Protein AF-A0A936CMZ9-F1 (afdb_monomer)

Mean predicted aligned error: 5.94 Å

Sequence (233 aa):
MNIEIIPQDKQLEIYYLPDIIRLTPANCNSCTDAWKKLQRVAEKMNIEFRITEKPIPQPQIVQFGLQDFSETIEGYKKYVLTNKFLEKPNYEWARKVFDTNLLRFVKDTEEIDKKLSLQEYYVCYQYTHILWLDNKSYEVDRNWGKFLLLSEKNKKVIYYNEITNELAIPKYVQLPRLIAESIMLLSGQVPYYKSVNIDGINLVYQFYQNVPKLFAENLFKKFNQNIQFKNDW

Structure (mmCIF, N/CA/C/O backbone):
data_AF-A0A936CMZ9-F1
#
_entry.id   AF-A0A936CMZ9-F1
#
loop_
_atom_site.group_PDB
_atom_site.id
_atom_site.type_symbol
_atom_site.label_atom_id
_atom_site.label_alt_id
_atom_site.label_comp_id
_atom_site.label_asym_id
_atom_site.label_entity_id
_atom_site.label_seq_id
_atom_site.pdbx_PDB_ins_code
_atom_site.Cartn_x
_atom_site.Cartn_y
_atom_site.Cartn_z
_atom_site.occupancy
_atom_site.B_iso_or_equiv
_atom_site.auth_seq_id
_atom_site.auth_comp_id
_atom_site.auth_asym_id
_atom_site.auth_atom_id
_atom_site.pdbx_PDB_model_num
ATOM 1 N N . MET A 1 1 ? 14.373 -2.828 -32.851 1.00 88.75 1 MET A N 1
ATOM 2 C CA . MET A 1 1 ? 13.496 -2.778 -31.667 1.00 88.75 1 MET A CA 1
ATOM 3 C C . MET A 1 1 ? 12.832 -4.124 -31.583 1.00 88.75 1 MET A C 1
ATOM 5 O O . MET A 1 1 ? 12.384 -4.591 -32.621 1.00 88.75 1 MET A O 1
ATOM 9 N N . ASN A 1 2 ? 12.796 -4.721 -30.402 1.00 91.31 2 ASN A N 1
ATOM 10 C CA . ASN A 1 2 ? 11.976 -5.896 -30.155 1.00 91.31 2 ASN A CA 1
ATOM 11 C C . ASN A 1 2 ? 10.653 -5.414 -29.566 1.00 91.31 2 ASN A C 1
ATOM 13 O O . ASN A 1 2 ? 10.650 -4.498 -28.738 1.00 91.31 2 ASN A O 1
ATOM 17 N N . ILE A 1 3 ? 9.559 -5.988 -30.052 1.00 92.31 3 ILE A N 1
ATOM 18 C CA . ILE A 1 3 ? 8.201 -5.676 -29.619 1.00 92.31 3 ILE A CA 1
ATOM 19 C C . ILE A 1 3 ? 7.620 -6.964 -29.062 1.00 92.31 3 ILE A C 1
ATOM 21 O O . ILE A 1 3 ? 7.663 -7.996 -29.728 1.00 92.31 3 ILE A O 1
ATOM 25 N N . GLU A 1 4 ? 7.094 -6.890 -27.852 1.00 93.81 4 GLU A N 1
ATOM 26 C CA . GLU A 1 4 ? 6.393 -7.980 -27.189 1.00 93.81 4 GLU A CA 1
ATOM 27 C C . GLU A 1 4 ? 5.005 -7.470 -26.793 1.00 93.81 4 GLU A C 1
ATOM 29 O O . GLU A 1 4 ? 4.884 -6.382 -26.226 1.00 93.81 4 GLU A O 1
ATOM 34 N N . ILE A 1 5 ? 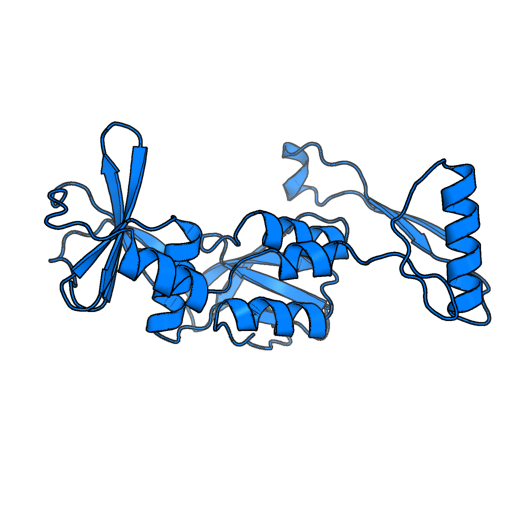3.964 -8.232 -27.131 1.00 91.94 5 ILE A N 1
ATOM 35 C CA . ILE A 1 5 ? 2.586 -7.963 -26.715 1.00 91.94 5 ILE A CA 1
ATOM 36 C C . ILE A 1 5 ? 2.244 -9.004 -25.661 1.00 91.94 5 ILE A C 1
ATOM 38 O O . ILE A 1 5 ? 2.280 -10.203 -25.940 1.00 91.94 5 ILE A O 1
ATOM 42 N N . ILE A 1 6 ? 1.968 -8.542 -24.448 1.00 89.94 6 ILE A N 1
ATOM 43 C CA . ILE A 1 6 ? 1.739 -9.396 -23.288 1.00 89.94 6 ILE A CA 1
ATOM 44 C C . ILE A 1 6 ? 0.272 -9.239 -22.895 1.00 89.94 6 ILE A C 1
ATOM 46 O O . ILE A 1 6 ? -0.113 -8.145 -22.466 1.00 89.94 6 ILE A O 1
ATOM 50 N N . PRO A 1 7 ? -0.547 -10.295 -23.031 1.00 85.38 7 PRO A N 1
ATOM 51 C CA . PRO A 1 7 ? -1.923 -10.241 -22.580 1.00 85.38 7 PRO A CA 1
ATOM 52 C C . PRO A 1 7 ? -1.980 -10.098 -21.062 1.00 85.38 7 PRO A C 1
ATOM 54 O O . PRO A 1 7 ? -1.087 -10.549 -20.337 1.00 85.38 7 PRO A O 1
ATOM 57 N N . GLN A 1 8 ? -3.045 -9.472 -20.577 1.00 78.94 8 GLN A N 1
ATOM 58 C CA . GLN A 1 8 ? -3.313 -9.420 -19.142 1.00 78.94 8 GLN A CA 1
ATOM 59 C C . GLN A 1 8 ? -3.656 -10.817 -18.607 1.00 78.94 8 GLN A C 1
ATOM 61 O O . GLN A 1 8 ? -4.062 -11.711 -19.353 1.00 78.94 8 GLN A O 1
ATOM 66 N N . ASP A 1 9 ? -3.493 -11.010 -17.298 1.00 78.94 9 ASP A N 1
ATOM 67 C CA . ASP A 1 9 ? -3.896 -12.257 -16.648 1.00 78.94 9 ASP A CA 1
ATOM 68 C C . ASP A 1 9 ? -5.399 -12.505 -16.866 1.00 78.94 9 ASP A C 1
ATOM 70 O O . ASP A 1 9 ? -6.220 -11.602 -16.686 1.00 78.94 9 ASP A O 1
ATOM 74 N N . LYS A 1 10 ? -5.772 -13.744 -17.211 1.00 80.88 10 LYS A N 1
ATOM 75 C CA . LYS A 1 10 ? -7.170 -14.147 -17.431 1.00 80.88 10 LYS A CA 1
ATOM 76 C C . LYS A 1 10 ? -8.071 -13.852 -16.235 1.00 80.88 10 LYS A C 1
ATOM 78 O O . LYS A 1 10 ? -9.247 -13.544 -16.406 1.00 80.88 10 LYS A O 1
ATOM 83 N N . GLN A 1 11 ? -7.532 -13.900 -15.016 1.00 79.69 11 GLN A N 1
ATOM 84 C CA . GLN A 1 11 ? -8.271 -13.544 -13.800 1.00 79.69 11 GLN A CA 1
ATOM 85 C C . GLN A 1 11 ? -8.759 -12.086 -13.799 1.00 79.69 11 GLN A C 1
ATOM 87 O O . GLN A 1 11 ? -9.639 -11.730 -13.015 1.00 79.69 11 GLN A O 1
ATOM 92 N N . LEU A 1 12 ? -8.186 -11.242 -14.657 1.00 79.38 12 LEU A N 1
ATOM 93 C CA . LEU A 1 12 ? -8.403 -9.802 -14.722 1.00 79.38 12 LEU A CA 1
ATOM 94 C C . LEU A 1 12 ? -9.158 -9.389 -15.998 1.00 79.38 12 LEU A C 1
ATOM 96 O O . LEU A 1 12 ? -9.390 -8.198 -16.199 1.00 79.38 12 LEU A O 1
ATOM 100 N N . GLU A 1 13 ? -9.619 -10.349 -16.814 1.00 79.00 13 GLU A N 1
ATOM 101 C CA . GLU A 1 13 ? -10.406 -10.098 -18.038 1.00 79.00 13 GLU A CA 1
ATOM 102 C C . GLU A 1 13 ? -11.659 -9.251 -17.774 1.00 79.00 13 GLU A C 1
ATOM 104 O O . GLU A 1 13 ? -12.030 -8.419 -18.599 1.00 79.00 13 GLU A O 1
ATOM 109 N N . ILE A 1 14 ? -12.270 -9.385 -16.590 1.00 82.00 14 ILE A N 1
ATOM 110 C CA . ILE A 1 14 ? -13.456 -8.610 -16.185 1.00 82.00 14 ILE A CA 1
ATOM 111 C C . ILE A 1 14 ? -13.232 -7.091 -16.192 1.00 82.00 14 ILE A C 1
ATOM 113 O O . ILE A 1 14 ? -14.196 -6.327 -16.215 1.00 82.00 14 ILE A O 1
ATOM 117 N N . TYR A 1 15 ? -11.973 -6.652 -16.136 1.00 81.88 15 TYR A N 1
ATOM 118 C CA . TYR A 1 15 ? -11.598 -5.243 -16.121 1.00 81.88 15 TYR A CA 1
ATOM 119 C C . TYR A 1 15 ? -11.345 -4.677 -17.525 1.00 81.88 15 TYR A C 1
ATOM 121 O O . TYR A 1 15 ? -11.085 -3.481 -17.632 1.00 81.88 15 TYR A O 1
ATOM 129 N N . TYR A 1 16 ? -11.427 -5.502 -18.581 1.00 83.56 16 TYR A N 1
ATOM 130 C CA . TYR A 1 16 ? -11.213 -5.108 -19.984 1.00 83.56 16 TYR A CA 1
ATOM 131 C C . TYR A 1 16 ? -9.933 -4.289 -20.190 1.00 83.56 16 TYR A C 1
ATOM 133 O O . TYR A 1 16 ? -9.912 -3.272 -20.885 1.00 83.56 16 TYR A O 1
ATOM 141 N N . LEU A 1 17 ? -8.864 -4.714 -19.523 1.00 84.94 17 LEU A N 1
ATOM 142 C CA . LEU A 1 17 ? -7.590 -4.015 -19.552 1.00 84.94 17 LEU A CA 1
ATOM 143 C C . LEU A 1 17 ? -6.875 -4.274 -20.881 1.00 84.94 17 LEU A C 1
ATOM 145 O O . LEU A 1 17 ? -6.920 -5.399 -21.380 1.00 84.94 17 LEU A O 1
ATOM 149 N N . PRO A 1 18 ? -6.199 -3.262 -21.446 1.00 86.62 18 PRO A N 1
ATOM 150 C CA . PRO A 1 18 ? -5.442 -3.444 -22.671 1.00 86.62 18 PRO A CA 1
ATOM 151 C C . PRO A 1 18 ? -4.216 -4.330 -22.435 1.00 86.62 18 PRO A C 1
ATOM 153 O O . PRO A 1 18 ? -3.624 -4.337 -21.348 1.00 86.62 18 PRO A O 1
ATOM 156 N N . ASP A 1 19 ? -3.800 -5.022 -23.492 1.00 88.94 19 ASP A N 1
ATOM 157 C CA . ASP A 1 19 ? -2.534 -5.747 -23.518 1.00 88.94 19 ASP A CA 1
ATOM 158 C C . ASP A 1 19 ? -1.356 -4.786 -23.330 1.00 88.94 19 ASP A C 1
ATOM 160 O O . ASP A 1 19 ? -1.369 -3.629 -23.767 1.00 88.94 19 ASP A O 1
ATOM 164 N N . ILE A 1 20 ? -0.299 -5.279 -22.695 1.00 89.62 20 ILE A N 1
ATOM 165 C CA . ILE A 1 20 ? 0.930 -4.515 -22.515 1.00 89.62 20 ILE A CA 1
ATOM 166 C C . ILE A 1 20 ? 1.759 -4.614 -23.786 1.00 89.62 20 ILE A C 1
ATOM 168 O O . ILE A 1 20 ? 2.083 -5.706 -24.247 1.00 89.62 20 ILE A O 1
ATOM 172 N N . ILE A 1 21 ? 2.182 -3.464 -24.302 1.00 89.31 21 ILE A N 1
ATOM 173 C CA . ILE A 1 21 ? 3.163 -3.388 -25.383 1.00 89.31 21 ILE A CA 1
ATOM 174 C C . ILE A 1 21 ? 4.519 -3.063 -24.764 1.00 89.31 21 ILE A C 1
ATOM 176 O O . ILE A 1 21 ? 4.767 -1.936 -24.328 1.00 89.31 21 ILE A O 1
ATOM 180 N N . ARG A 1 22 ? 5.420 -4.045 -24.735 1.00 89.81 22 ARG A N 1
ATOM 181 C CA . ARG A 1 22 ? 6.795 -3.868 -24.266 1.00 89.81 22 ARG A CA 1
ATOM 182 C C . ARG A 1 22 ? 7.726 -3.635 -25.449 1.00 89.81 22 ARG A C 1
ATOM 184 O O . ARG A 1 22 ? 7.782 -4.414 -26.398 1.00 89.81 22 ARG A O 1
ATOM 191 N N . LEU A 1 23 ? 8.490 -2.550 -25.360 1.00 90.06 23 LEU A N 1
ATOM 192 C CA . LEU A 1 23 ? 9.473 -2.145 -26.357 1.00 90.06 23 LEU A CA 1
ATOM 193 C C . LEU A 1 23 ? 10.884 -2.274 -25.783 1.00 90.06 23 LEU A C 1
ATOM 195 O O . LEU A 1 23 ? 11.259 -1.534 -24.876 1.00 90.06 23 LEU A O 1
ATOM 199 N N . THR A 1 24 ? 11.695 -3.167 -26.349 1.00 90.88 24 THR A N 1
ATOM 200 C CA . THR A 1 24 ? 13.079 -3.382 -25.901 1.00 90.88 24 THR A CA 1
ATOM 201 C C . THR A 1 24 ? 14.074 -3.001 -27.001 1.00 90.88 24 THR A C 1
ATOM 203 O O . THR A 1 24 ? 14.015 -3.537 -28.117 1.00 90.88 24 THR A O 1
ATOM 206 N N . PRO A 1 25 ? 15.014 -2.075 -26.738 1.00 91.81 25 PRO A N 1
ATOM 207 C CA . PRO A 1 25 ? 16.087 -1.764 -27.674 1.00 91.81 25 PRO A CA 1
ATOM 208 C C . PRO A 1 25 ? 16.991 -2.975 -27.913 1.00 91.81 25 PRO A C 1
ATOM 210 O O . PRO A 1 25 ? 17.586 -3.507 -26.986 1.00 91.81 25 PRO A O 1
ATOM 213 N N . ALA A 1 26 ? 17.111 -3.387 -29.175 1.00 90.25 26 ALA A N 1
ATOM 214 C CA . ALA A 1 26 ? 17.985 -4.479 -29.601 1.00 90.25 26 ALA A CA 1
ATOM 215 C C . ALA A 1 26 ? 19.246 -3.934 -30.282 1.00 90.25 26 ALA A C 1
ATOM 217 O O . ALA A 1 26 ? 19.193 -2.867 -30.911 1.00 90.25 26 ALA A O 1
ATOM 218 N N . ASN A 1 27 ? 20.349 -4.687 -30.212 1.00 90.31 27 ASN A N 1
ATOM 219 C CA . ASN A 1 27 ? 21.642 -4.362 -30.830 1.00 90.31 27 ASN A CA 1
ATOM 220 C C . ASN A 1 27 ? 22.171 -2.987 -30.384 1.00 90.31 27 ASN A C 1
ATOM 222 O O . ASN A 1 27 ? 22.386 -2.092 -31.207 1.00 90.31 27 ASN A O 1
ATOM 226 N N . CYS A 1 28 ? 22.259 -2.769 -29.072 1.00 89.38 28 CYS A N 1
ATOM 227 C CA . CYS A 1 28 ? 22.757 -1.531 -28.472 1.00 89.38 28 CYS A CA 1
ATOM 228 C C . CYS A 1 28 ? 24.073 -1.808 -27.748 1.00 89.38 28 CYS A C 1
ATOM 230 O O . CYS A 1 28 ? 24.138 -2.739 -26.952 1.00 89.38 28 CYS A O 1
ATOM 232 N N . ASN A 1 29 ? 25.082 -0.971 -27.986 1.00 89.12 29 ASN A N 1
ATOM 233 C CA . ASN A 1 29 ? 26.391 -1.098 -27.340 1.00 89.12 29 ASN A CA 1
ATOM 234 C C . ASN A 1 29 ? 26.431 -0.390 -25.975 1.00 89.12 29 ASN A C 1
ATOM 236 O O . ASN A 1 29 ? 27.359 -0.584 -25.197 1.00 89.12 29 ASN A O 1
ATOM 240 N N . SER A 1 30 ? 25.431 0.450 -25.687 1.00 88.50 30 SER A N 1
ATOM 241 C CA . SER A 1 30 ? 25.310 1.211 -24.447 1.00 88.50 30 SER A CA 1
ATOM 242 C C . SER A 1 30 ? 23.847 1.532 -24.108 1.00 88.50 30 SER A C 1
ATOM 244 O O . SER A 1 30 ? 22.970 1.526 -24.980 1.00 88.50 30 SER A O 1
ATOM 246 N N . CYS A 1 31 ? 23.585 1.892 -22.846 1.00 83.56 31 CYS A N 1
ATOM 247 C CA . CYS A 1 31 ? 22.282 2.409 -22.408 1.00 83.56 31 CYS A CA 1
ATOM 248 C C . CYS A 1 31 ? 21.896 3.710 -23.132 1.00 83.56 31 CYS A C 1
ATOM 250 O O . CYS A 1 31 ? 20.721 3.938 -23.408 1.00 83.56 31 CYS A O 1
ATOM 252 N N . THR A 1 32 ? 22.875 4.546 -23.488 1.00 85.50 32 THR A N 1
ATOM 253 C CA . THR A 1 32 ? 22.649 5.789 -24.241 1.00 85.50 32 THR A CA 1
ATOM 254 C C . THR A 1 32 ? 22.110 5.503 -25.640 1.00 85.50 32 THR A C 1
ATOM 256 O O . THR A 1 32 ? 21.174 6.163 -26.091 1.00 85.50 32 THR A O 1
ATOM 259 N N . ASP A 1 33 ? 22.654 4.494 -26.322 1.00 88.25 33 ASP A N 1
ATOM 260 C CA . ASP A 1 33 ? 22.170 4.088 -27.646 1.00 88.25 33 ASP A CA 1
ATOM 261 C C . ASP A 1 33 ? 20.771 3.477 -27.567 1.00 88.25 33 ASP A C 1
ATOM 263 O O . ASP A 1 33 ? 19.923 3.738 -28.425 1.00 88.25 33 ASP A O 1
ATOM 267 N N . ALA A 1 34 ? 20.516 2.692 -26.517 1.00 89.56 34 ALA A N 1
ATOM 268 C CA . ALA A 1 34 ? 19.195 2.150 -26.229 1.00 89.56 34 ALA A CA 1
ATOM 269 C C . ALA A 1 34 ? 18.166 3.272 -26.021 1.00 89.56 34 ALA A C 1
ATOM 271 O O . ALA A 1 34 ? 17.105 3.251 -26.647 1.00 89.56 34 ALA A O 1
ATOM 272 N N . TRP A 1 35 ? 18.512 4.288 -25.228 1.00 86.12 35 TRP A N 1
ATOM 273 C CA . TRP A 1 35 ? 17.664 5.454 -24.991 1.00 86.12 35 TRP A CA 1
ATOM 274 C C . TRP A 1 35 ? 17.386 6.249 -26.272 1.00 86.12 35 TRP A C 1
ATOM 276 O O . TRP A 1 35 ? 16.227 6.484 -26.604 1.00 86.12 35 TRP A O 1
ATOM 286 N N . LYS A 1 36 ? 18.417 6.576 -27.063 1.00 87.12 36 LYS A N 1
ATOM 287 C CA . LYS A 1 36 ? 18.245 7.281 -28.348 1.00 87.12 36 LYS A CA 1
ATOM 288 C C . LYS A 1 36 ? 17.319 6.530 -29.309 1.00 87.12 36 LYS A C 1
ATOM 290 O O . LYS A 1 36 ? 16.570 7.154 -30.058 1.00 87.12 36 LYS A O 1
ATOM 295 N N . LYS A 1 37 ? 17.353 5.191 -29.313 1.00 91.00 37 LYS A N 1
ATOM 296 C CA . LYS A 1 37 ? 16.420 4.382 -30.115 1.00 91.00 37 LYS A CA 1
ATOM 297 C C . LYS A 1 37 ? 14.980 4.506 -29.620 1.00 91.00 37 LYS A C 1
ATOM 299 O O . LYS A 1 37 ? 14.097 4.663 -30.458 1.00 91.00 37 LYS A O 1
ATOM 304 N N . LEU A 1 38 ? 14.747 4.459 -28.306 1.00 89.50 38 LEU A N 1
ATOM 305 C CA . LEU A 1 38 ? 13.412 4.667 -27.728 1.00 89.50 38 LEU A CA 1
ATOM 306 C C . LEU A 1 38 ? 12.881 6.066 -28.039 1.00 89.50 38 LEU A C 1
ATOM 308 O O . LEU A 1 38 ? 11.738 6.193 -28.466 1.00 89.50 38 LEU A O 1
ATOM 312 N N . GLN A 1 39 ? 13.728 7.090 -27.928 1.00 87.88 39 GLN A N 1
ATOM 313 C CA . GLN A 1 39 ? 13.358 8.470 -28.234 1.00 87.88 39 GLN A CA 1
ATOM 314 C C . GLN A 1 39 ? 12.888 8.635 -29.689 1.00 87.88 39 GLN A C 1
ATOM 316 O O . GLN A 1 39 ? 11.842 9.220 -29.939 1.00 87.88 39 GLN A O 1
ATOM 321 N N . ARG A 1 40 ? 13.584 8.029 -30.660 1.00 89.75 40 ARG A N 1
ATOM 322 C CA . ARG A 1 40 ? 13.149 8.055 -32.071 1.00 89.75 40 ARG A CA 1
ATOM 323 C C . ARG A 1 40 ? 11.798 7.376 -32.298 1.00 89.75 40 ARG A C 1
ATOM 325 O O . ARG A 1 40 ? 11.066 7.757 -33.207 1.00 89.75 40 ARG A O 1
ATOM 332 N N . VAL A 1 41 ? 11.490 6.321 -31.540 1.00 91.06 41 VAL A N 1
ATOM 333 C CA . VAL A 1 41 ? 10.180 5.652 -31.617 1.00 91.06 41 VAL A CA 1
ATOM 334 C C . VAL A 1 41 ? 9.102 6.555 -31.031 1.00 91.06 41 VAL A C 1
ATOM 336 O O . VAL A 1 41 ? 8.072 6.742 -31.669 1.00 91.06 41 VAL A O 1
ATOM 339 N N . ALA A 1 42 ? 9.363 7.144 -29.866 1.00 89.50 42 ALA A N 1
ATOM 340 C CA . ALA A 1 42 ? 8.482 8.111 -29.226 1.00 89.50 42 ALA A CA 1
ATOM 341 C C . ALA A 1 42 ? 8.127 9.281 -30.153 1.00 89.50 42 ALA A C 1
ATOM 343 O O . ALA A 1 42 ? 6.949 9.556 -30.353 1.00 89.50 42 ALA A O 1
ATOM 344 N N . GLU A 1 43 ? 9.132 9.896 -30.781 1.00 89.75 43 GLU A N 1
ATOM 345 C CA . GLU A 1 43 ? 8.957 10.998 -31.736 1.00 89.75 43 GLU A CA 1
ATOM 346 C C . GLU A 1 43 ? 8.054 10.596 -32.909 1.00 89.75 43 GLU A C 1
ATOM 348 O O . GLU A 1 43 ? 7.117 11.311 -33.251 1.00 89.75 43 GLU A O 1
ATOM 353 N N . LYS A 1 44 ? 8.274 9.411 -33.495 1.00 92.94 44 LYS A N 1
ATOM 354 C CA . LYS A 1 44 ? 7.435 8.897 -34.593 1.00 92.94 44 LYS A CA 1
ATOM 355 C C . LYS A 1 44 ? 5.995 8.610 -34.179 1.00 92.94 44 LYS A C 1
ATOM 357 O O . LYS A 1 44 ? 5.103 8.702 -35.014 1.00 92.94 44 LYS A O 1
ATOM 362 N N . MET A 1 45 ? 5.789 8.221 -32.925 1.00 90.56 45 MET A N 1
ATOM 363 C CA . MET A 1 45 ? 4.475 7.905 -32.364 1.00 90.56 45 MET A CA 1
ATOM 364 C C . MET A 1 45 ? 3.799 9.123 -31.721 1.00 90.56 45 MET A C 1
ATOM 366 O O . MET A 1 45 ? 2.714 8.981 -31.166 1.00 90.56 45 MET A O 1
ATOM 370 N N . ASN A 1 46 ? 4.430 10.302 -31.780 1.00 91.38 46 ASN A N 1
ATOM 371 C CA . ASN A 1 46 ? 3.979 11.518 -31.107 1.00 91.38 46 ASN A CA 1
ATOM 372 C C . ASN A 1 46 ? 3.727 11.313 -29.597 1.00 91.38 46 ASN A C 1
ATOM 374 O O . ASN A 1 46 ? 2.745 11.802 -29.042 1.00 91.38 46 ASN A O 1
ATOM 378 N N . ILE A 1 47 ? 4.597 10.537 -28.940 1.00 87.44 47 ILE A N 1
ATOM 379 C CA . ILE A 1 47 ? 4.541 10.307 -27.494 1.00 87.44 47 ILE A CA 1
ATOM 380 C C . ILE A 1 47 ? 5.446 11.325 -26.808 1.00 87.44 47 ILE A C 1
ATOM 382 O O . ILE A 1 47 ? 6.665 11.321 -26.996 1.00 87.44 47 ILE A O 1
ATOM 386 N N . GLU A 1 48 ? 4.845 12.170 -25.980 1.00 83.56 48 GLU A N 1
ATOM 387 C CA . GLU A 1 48 ? 5.553 13.183 -25.209 1.00 83.56 48 GLU A CA 1
ATOM 388 C C . GLU A 1 48 ? 5.997 12.645 -23.845 1.00 83.56 48 GLU A C 1
ATOM 390 O O . GLU A 1 48 ? 5.252 11.962 -23.140 1.00 83.56 48 GLU A O 1
ATOM 395 N N . PHE A 1 49 ? 7.216 13.002 -23.444 1.00 81.25 49 PHE A N 1
ATOM 396 C CA . PHE A 1 49 ? 7.760 12.695 -22.125 1.00 81.25 49 PHE A CA 1
ATOM 397 C C . PHE A 1 49 ? 8.293 13.972 -21.494 1.00 81.25 49 PHE A C 1
ATOM 399 O O . PHE A 1 49 ? 8.915 14.796 -22.164 1.00 81.25 49 PHE A O 1
ATOM 406 N N . ARG A 1 50 ? 8.131 14.107 -20.176 1.00 82.50 50 ARG A N 1
ATOM 407 C CA . ARG A 1 50 ? 8.900 15.103 -19.426 1.00 82.50 50 ARG A CA 1
ATOM 408 C C . ARG A 1 50 ? 10.348 14.653 -19.363 1.00 82.50 50 ARG A C 1
ATOM 410 O O . ARG A 1 50 ? 10.618 13.504 -19.023 1.00 82.50 50 ARG A O 1
ATOM 417 N N . ILE A 1 51 ? 11.268 15.553 -19.676 1.00 83.75 51 ILE A N 1
ATOM 418 C CA . ILE A 1 51 ? 12.699 15.270 -19.717 1.00 83.75 51 ILE A CA 1
ATOM 419 C C . ILE A 1 51 ? 13.376 15.967 -18.539 1.00 83.75 51 ILE A C 1
ATOM 421 O O . ILE A 1 51 ? 13.064 17.107 -18.211 1.00 83.75 51 ILE A O 1
ATOM 425 N N . THR A 1 52 ? 14.307 15.271 -17.895 1.00 81.88 52 THR A N 1
ATOM 426 C CA . THR A 1 52 ? 15.243 15.866 -16.942 1.00 81.88 52 THR A CA 1
ATOM 427 C C . THR A 1 52 ? 16.511 16.256 -17.688 1.00 81.88 52 THR A C 1
ATOM 429 O O . THR A 1 52 ? 17.165 15.397 -18.290 1.00 81.88 52 THR A O 1
ATOM 432 N N . GLU A 1 53 ? 16.872 17.537 -17.632 1.00 80.25 53 GLU A N 1
ATOM 433 C CA . GLU A 1 53 ? 18.111 18.038 -18.221 1.00 80.25 53 GLU A CA 1
ATOM 434 C C . GLU A 1 53 ? 19.311 17.601 -17.372 1.00 80.25 53 GLU A C 1
ATOM 436 O O . GLU A 1 53 ? 19.634 18.157 -16.325 1.00 80.25 53 GLU A O 1
ATOM 441 N N . LYS A 1 54 ? 19.946 16.523 -17.818 1.00 75.69 54 LYS A N 1
ATOM 442 C CA . LYS A 1 54 ? 21.250 16.026 -17.367 1.00 75.69 54 LYS A CA 1
ATOM 443 C C . LYS A 1 54 ? 22.191 16.053 -18.582 1.00 75.69 54 LYS A C 1
ATOM 445 O O . LYS A 1 54 ? 21.698 16.235 -19.696 1.00 75.69 54 LYS A O 1
ATOM 450 N N . PRO A 1 55 ? 23.513 15.814 -18.437 1.00 78.06 55 PRO A N 1
ATOM 451 C CA . PRO A 1 55 ? 24.434 15.769 -19.583 1.00 78.06 55 PRO A CA 1
ATOM 452 C C . PRO A 1 55 ? 23.957 14.860 -20.731 1.00 78.06 55 PRO A C 1
ATOM 454 O O . PRO A 1 55 ? 24.315 15.069 -21.885 1.00 78.06 55 PRO A O 1
ATOM 457 N N . ILE A 1 56 ? 23.115 13.869 -20.412 1.00 72.50 56 ILE A N 1
ATOM 458 C CA . ILE A 1 56 ? 22.279 13.142 -21.365 1.00 72.50 56 ILE A CA 1
ATOM 459 C C . ILE A 1 56 ? 20.814 13.330 -20.930 1.00 72.50 56 ILE A C 1
ATOM 461 O O . ILE A 1 56 ? 20.490 12.939 -19.804 1.00 72.50 56 ILE A O 1
ATOM 465 N N . PRO A 1 57 ? 19.932 13.892 -21.780 1.00 76.88 57 PRO A N 1
ATOM 466 C CA . PRO A 1 57 ? 18.513 14.046 -21.470 1.00 76.88 57 PRO A CA 1
ATOM 467 C C . PRO A 1 57 ? 17.865 12.689 -21.187 1.00 76.88 57 PRO A C 1
ATOM 469 O O . PRO A 1 57 ? 18.042 11.754 -21.965 1.00 76.88 57 PRO A O 1
ATOM 472 N N . GLN A 1 58 ? 17.130 12.571 -20.083 1.00 77.00 58 GLN A N 1
ATOM 473 C CA . GLN A 1 58 ? 16.474 11.328 -19.654 1.00 77.00 58 GLN A CA 1
ATOM 474 C C . GLN A 1 58 ? 15.007 11.587 -19.311 1.00 77.00 58 GLN A C 1
ATOM 476 O O . GLN A 1 58 ? 14.688 12.685 -18.853 1.00 77.00 58 GLN A O 1
ATOM 481 N N . PRO A 1 59 ? 14.107 10.606 -19.488 1.00 79.75 59 PRO A N 1
ATOM 482 C CA . PRO A 1 59 ? 12.711 10.788 -19.133 1.00 79.75 59 PRO A CA 1
ATOM 483 C C . PRO A 1 59 ? 12.582 10.889 -17.612 1.00 79.75 59 PRO A C 1
ATOM 485 O O . PRO A 1 59 ? 13.239 10.167 -16.857 1.00 79.75 59 PRO A O 1
ATOM 488 N N . GLN A 1 60 ? 11.721 11.787 -17.153 1.00 84.69 60 GLN A N 1
ATOM 489 C CA . GLN A 1 60 ? 11.317 11.831 -15.762 1.00 84.69 60 GLN A CA 1
ATOM 490 C C . GLN A 1 60 ? 10.525 10.559 -15.446 1.00 84.69 60 GLN A C 1
ATOM 492 O O . GLN A 1 60 ? 9.551 10.229 -16.122 1.00 84.69 60 GLN A O 1
ATOM 497 N N . ILE A 1 61 ? 10.941 9.850 -14.401 1.00 84.94 61 ILE A N 1
ATOM 498 C CA . ILE A 1 61 ? 10.281 8.621 -13.966 1.00 84.94 61 ILE A CA 1
ATOM 499 C C . ILE A 1 61 ? 9.089 9.019 -13.089 1.00 84.94 61 ILE A C 1
ATOM 501 O O . ILE A 1 61 ? 9.233 9.277 -11.893 1.00 84.94 61 ILE A O 1
ATOM 505 N N . VAL A 1 62 ? 7.910 9.121 -13.707 1.00 86.75 62 VAL A N 1
ATOM 506 C CA . VAL A 1 62 ? 6.668 9.598 -13.069 1.00 86.75 62 VAL A CA 1
ATOM 507 C C . VAL A 1 62 ? 6.275 8.791 -11.831 1.00 86.75 62 VAL A C 1
ATOM 509 O O . VAL A 1 62 ? 5.678 9.338 -10.910 1.00 86.75 62 VAL A O 1
ATOM 512 N N . GLN A 1 63 ? 6.669 7.519 -11.772 1.00 90.25 63 GLN A N 1
ATOM 513 C CA . GLN A 1 63 ? 6.435 6.614 -10.652 1.00 90.25 63 GLN A CA 1
ATOM 514 C C . GLN A 1 63 ? 7.055 7.178 -9.362 1.00 90.25 63 GLN A C 1
ATOM 516 O O . GLN A 1 63 ? 6.366 7.297 -8.347 1.00 90.25 63 GLN A O 1
ATOM 521 N N . PHE A 1 64 ? 8.307 7.648 -9.411 1.00 87.12 64 PHE A N 1
ATOM 522 C CA . PHE A 1 64 ? 8.932 8.306 -8.257 1.00 87.12 64 PHE A CA 1
ATOM 523 C C . PHE A 1 64 ? 8.225 9.619 -7.902 1.00 87.12 64 PHE A C 1
ATOM 525 O O . PHE A 1 64 ? 7.987 9.879 -6.730 1.00 87.12 64 PHE A O 1
ATOM 532 N N . GLY A 1 65 ? 7.791 10.399 -8.898 1.00 87.25 65 GLY A N 1
ATOM 533 C CA . GLY A 1 65 ? 7.034 11.632 -8.653 1.00 87.25 65 GLY A CA 1
ATOM 534 C C . GLY A 1 65 ? 5.710 11.396 -7.912 1.00 87.25 65 GLY A C 1
ATOM 535 O O . GLY A 1 65 ? 5.398 12.113 -6.965 1.00 87.25 65 GLY A O 1
ATOM 536 N N . LEU A 1 66 ? 4.949 10.365 -8.296 1.00 88.69 66 LEU A N 1
ATOM 537 C CA . LEU A 1 66 ? 3.706 9.971 -7.616 1.00 88.69 66 LEU A CA 1
ATOM 538 C C . LEU A 1 66 ? 3.962 9.455 -6.193 1.00 88.69 66 LEU A C 1
ATOM 540 O O . LEU A 1 66 ? 3.201 9.754 -5.266 1.00 88.69 66 LEU A O 1
ATOM 544 N N . GLN A 1 67 ? 5.046 8.696 -6.013 1.00 87.00 67 GLN A N 1
ATOM 545 C CA . GLN A 1 67 ? 5.494 8.257 -4.696 1.00 87.00 67 GLN A CA 1
ATOM 546 C C . GLN A 1 67 ? 5.829 9.460 -3.813 1.00 87.00 67 GLN A C 1
ATOM 548 O O . GLN A 1 67 ? 5.357 9.516 -2.679 1.00 87.00 67 GLN A O 1
ATOM 553 N N . ASP A 1 68 ? 6.615 10.413 -4.309 1.00 86.38 68 ASP A N 1
ATOM 554 C CA . ASP A 1 68 ? 7.075 11.579 -3.552 1.00 86.38 68 ASP A CA 1
ATOM 555 C C . ASP A 1 68 ? 5.924 12.508 -3.181 1.00 86.38 68 ASP A C 1
ATOM 557 O O . ASP A 1 68 ? 5.869 12.980 -2.048 1.00 86.3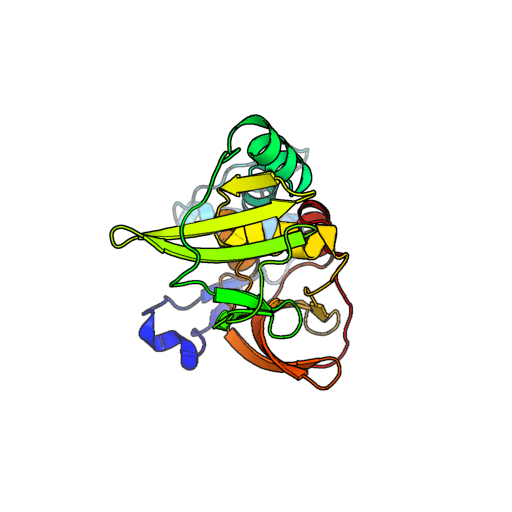8 68 ASP A O 1
ATOM 561 N N . PHE A 1 69 ? 4.963 12.681 -4.091 1.00 88.38 69 PHE A N 1
ATOM 562 C CA . PHE A 1 69 ? 3.754 13.468 -3.858 1.00 88.38 69 PHE A CA 1
ATOM 563 C C . PHE A 1 69 ? 2.849 12.889 -2.759 1.00 88.38 69 PHE A C 1
ATOM 565 O O . PHE A 1 69 ? 2.078 13.617 -2.137 1.00 88.38 69 PHE A O 1
ATOM 572 N N . SER A 1 70 ? 2.920 11.581 -2.511 1.00 86.75 70 SER A N 1
ATOM 573 C CA . SER A 1 70 ? 2.126 10.945 -1.457 1.00 86.75 70 SER A CA 1
ATOM 574 C C . SER A 1 70 ? 2.651 11.316 -0.066 1.00 86.75 70 SER A C 1
ATOM 576 O O . SER A 1 70 ? 3.852 11.461 0.131 1.00 86.75 70 SER A O 1
ATOM 578 N N . GLU A 1 71 ? 1.778 11.435 0.929 1.00 91.88 71 GLU A N 1
ATOM 579 C CA . GLU A 1 71 ? 2.195 11.754 2.302 1.00 91.88 71 GLU A CA 1
ATOM 580 C C . GLU A 1 71 ? 2.929 10.566 2.971 1.00 91.88 71 GLU A C 1
ATOM 582 O O . GLU A 1 71 ? 2.983 9.447 2.452 1.00 91.88 71 GLU A O 1
ATOM 587 N N . THR A 1 72 ? 3.554 10.810 4.116 1.00 94.50 72 THR A N 1
ATOM 588 C CA . THR A 1 72 ? 4.099 9.799 5.029 1.00 94.50 72 THR A CA 1
ATOM 589 C C . THR A 1 72 ? 3.074 9.421 6.096 1.00 94.50 72 THR A C 1
ATOM 591 O O . THR A 1 72 ? 2.175 10.194 6.419 1.00 94.50 72 THR A O 1
ATOM 594 N N . ILE A 1 73 ? 3.210 8.247 6.710 1.00 95.38 73 ILE A N 1
ATOM 595 C CA . ILE A 1 73 ? 2.313 7.831 7.789 1.00 95.38 73 ILE A CA 1
ATOM 596 C C . ILE A 1 73 ? 2.430 8.742 9.014 1.00 95.38 73 ILE A C 1
ATOM 598 O O . ILE A 1 73 ? 1.428 9.005 9.670 1.00 95.38 73 ILE A O 1
ATOM 602 N N . GLU A 1 74 ? 3.618 9.294 9.265 1.00 96.62 74 GLU A N 1
ATOM 603 C CA . GLU A 1 74 ? 3.855 10.275 10.328 1.00 96.62 74 GLU A CA 1
ATOM 604 C C . GLU A 1 74 ? 3.197 11.624 10.026 1.00 96.62 74 GLU A C 1
ATOM 606 O O . GLU A 1 74 ? 2.526 12.198 10.887 1.00 96.62 74 GLU A O 1
ATOM 611 N N . GLY A 1 75 ? 3.328 12.120 8.791 1.00 96.88 75 GLY A N 1
ATOM 612 C CA . GLY A 1 75 ? 2.636 13.331 8.345 1.00 96.88 75 GLY A CA 1
ATOM 613 C C . GLY A 1 75 ? 1.118 13.174 8.439 1.00 96.88 75 GLY A C 1
ATOM 614 O O . GLY A 1 75 ? 0.430 14.033 8.999 1.00 96.88 75 GLY A O 1
ATOM 615 N N . TYR A 1 76 ? 0.605 12.023 8.001 1.00 96.25 76 TYR A N 1
ATOM 616 C CA . TYR A 1 76 ? -0.802 11.665 8.133 1.00 96.25 76 TYR A CA 1
ATOM 617 C C . TYR A 1 76 ? -1.253 11.595 9.600 1.00 96.25 76 TYR A C 1
ATOM 619 O O . TYR A 1 76 ? -2.258 12.212 9.960 1.00 96.25 76 TYR A O 1
ATOM 627 N N . LYS A 1 77 ? -0.494 10.914 10.471 1.00 97.50 77 LYS A N 1
ATOM 628 C CA . LYS A 1 77 ? -0.760 10.836 11.917 1.00 97.50 77 LYS A CA 1
ATOM 629 C C . LYS A 1 77 ? -0.852 12.231 12.521 1.00 97.50 77 LYS A C 1
ATOM 631 O O . LYS A 1 77 ? -1.839 12.546 13.180 1.00 97.50 77 LYS A O 1
ATOM 636 N N . LYS A 1 78 ? 0.129 13.095 12.250 1.00 97.94 78 LYS A N 1
ATOM 637 C CA . LYS A 1 78 ? 0.131 14.483 12.728 1.00 97.94 78 LYS A CA 1
ATOM 638 C C . LYS A 1 78 ? -1.129 15.228 12.285 1.00 97.94 78 LYS A C 1
ATOM 640 O O . LYS A 1 78 ? -1.789 15.847 13.117 1.00 97.94 78 LYS A O 1
ATOM 645 N N . TYR A 1 79 ? -1.495 15.135 11.006 1.00 97.50 79 TYR A N 1
ATOM 646 C CA . TYR A 1 79 ? -2.708 15.763 10.482 1.00 97.50 79 TYR A CA 1
ATOM 647 C C . TYR A 1 79 ? -3.974 15.278 11.204 1.00 97.50 79 TYR A C 1
ATOM 649 O O . TYR A 1 79 ? -4.787 16.106 11.621 1.00 97.50 79 TYR A O 1
ATOM 657 N N . VAL A 1 80 ? -4.125 13.964 11.390 1.00 97.25 80 VAL A N 1
ATOM 658 C CA . VAL A 1 80 ? -5.274 13.352 12.077 1.00 97.25 80 VAL A CA 1
ATOM 659 C C . VAL A 1 80 ? -5.363 13.826 13.526 1.00 97.25 80 VAL A C 1
ATOM 661 O O . VAL A 1 80 ? -6.414 14.307 13.950 1.00 97.25 80 VAL A O 1
ATOM 664 N N . LEU A 1 81 ? -4.259 13.760 14.274 1.00 96.69 81 LEU A N 1
ATOM 665 C CA . LEU A 1 81 ? -4.244 14.133 15.690 1.00 96.69 81 LEU A CA 1
ATOM 666 C C . LEU A 1 81 ? -4.568 15.615 15.917 1.00 96.69 81 LEU A C 1
ATOM 668 O O . LEU A 1 81 ? -5.142 15.960 16.948 1.00 96.69 81 LEU A O 1
ATOM 672 N N . THR A 1 82 ? -4.221 16.485 14.965 1.00 97.06 82 THR A N 1
ATOM 673 C CA . THR A 1 82 ? -4.515 17.923 15.038 1.00 97.06 82 THR A CA 1
ATOM 674 C C . THR A 1 82 ? -5.932 18.270 14.578 1.00 97.06 82 THR A C 1
ATOM 676 O O . THR A 1 82 ? -6.548 19.152 15.165 1.00 97.06 82 THR A O 1
ATOM 679 N N . ASN A 1 83 ? -6.457 17.610 13.540 1.00 97.12 83 ASN A N 1
ATOM 680 C CA . ASN A 1 83 ? -7.633 18.113 12.812 1.00 97.12 83 ASN A CA 1
ATOM 681 C C . ASN A 1 83 ? -8.859 17.198 12.853 1.00 97.12 83 ASN A C 1
ATOM 683 O O . ASN A 1 83 ? -9.919 17.595 12.374 1.00 97.12 83 ASN A O 1
ATOM 687 N N . LYS A 1 84 ? -8.729 15.962 13.344 1.00 96.31 84 LYS A N 1
ATOM 688 C CA . LYS A 1 84 ? -9.764 14.925 13.193 1.00 96.31 84 LYS A CA 1
ATOM 689 C C . LYS A 1 84 ? -10.266 14.350 14.511 1.00 96.31 84 LYS A C 1
ATOM 691 O O . LYS A 1 84 ? -10.849 13.272 14.516 1.00 96.31 84 LYS A O 1
ATOM 696 N N . PHE A 1 85 ? -10.037 15.044 15.624 1.00 95.62 85 PHE A N 1
ATOM 697 C CA . PHE A 1 85 ? -10.536 14.621 16.930 1.00 95.62 85 PHE A CA 1
ATOM 698 C C . PHE A 1 85 ? -12.070 14.539 16.950 1.00 95.62 85 PHE A C 1
ATOM 700 O O . PHE A 1 85 ? -12.757 15.434 16.462 1.00 95.62 85 PHE A O 1
ATOM 707 N N . LEU A 1 86 ? -12.590 13.476 17.561 1.00 90.56 86 LEU A N 1
ATOM 708 C CA . LEU A 1 86 ? -14.008 13.252 17.817 1.00 90.56 86 LEU A CA 1
ATOM 709 C C . LEU A 1 86 ? -14.216 13.114 19.323 1.00 90.56 86 LEU A C 1
ATOM 711 O O . LEU A 1 86 ? -13.598 12.260 19.953 1.00 90.56 86 LEU A O 1
ATOM 715 N N . GLU A 1 87 ? -15.102 13.922 19.899 1.00 82.38 87 GLU A N 1
ATOM 716 C CA . GLU A 1 87 ? -15.293 13.965 21.353 1.00 82.38 87 GLU A CA 1
ATOM 717 C C . GLU A 1 87 ? -16.049 12.739 21.892 1.00 82.38 87 GLU A C 1
ATOM 719 O O . GLU A 1 87 ? -15.711 12.222 22.955 1.00 82.38 87 GLU A O 1
ATOM 724 N N . LYS A 1 88 ? -17.060 12.247 21.160 1.00 74.50 88 LYS A N 1
ATOM 725 C CA . LYS A 1 88 ? -17.880 11.083 21.545 1.00 74.50 88 LYS A CA 1
ATOM 726 C C . LYS A 1 88 ? -18.427 10.340 20.319 1.00 74.50 88 LYS A C 1
ATOM 728 O O . LYS A 1 88 ? -19.532 10.642 19.866 1.00 74.50 88 LYS A O 1
ATOM 733 N N . PRO A 1 89 ? -17.706 9.355 19.769 1.00 70.12 89 PRO A N 1
ATOM 734 C CA . PRO A 1 89 ? -18.245 8.509 18.710 1.00 70.12 89 PRO A CA 1
ATOM 735 C C . PRO A 1 89 ? -19.284 7.535 19.292 1.00 70.12 89 PRO A C 1
ATOM 737 O O . PRO A 1 89 ? -18.945 6.482 19.824 1.00 70.12 89 PRO A O 1
ATOM 740 N N . ASN A 1 90 ? -20.567 7.894 19.229 1.00 62.66 90 ASN A N 1
ATOM 741 C CA . ASN A 1 90 ? -21.660 7.119 19.826 1.00 62.66 90 ASN A CA 1
ATOM 742 C C . ASN A 1 90 ? -22.259 6.097 18.839 1.00 62.66 90 ASN A C 1
ATOM 744 O O . ASN A 1 90 ? -23.408 6.218 18.416 1.00 62.66 90 ASN A O 1
ATOM 748 N N . TYR A 1 91 ? -21.461 5.104 18.436 1.00 68.75 91 TYR A N 1
ATOM 749 C CA . TYR A 1 91 ? -21.851 4.100 17.429 1.00 68.75 91 TYR A CA 1
ATOM 750 C C . TYR A 1 91 ? -21.678 2.655 17.922 1.00 68.75 91 TYR A C 1
ATOM 752 O O . TYR A 1 91 ? -21.366 1.749 17.149 1.00 68.75 91 TYR A O 1
ATOM 760 N N . GLU A 1 92 ? -21.851 2.418 19.224 1.00 65.50 92 GLU A N 1
ATOM 761 C CA . GLU A 1 92 ? -21.499 1.139 19.858 1.00 65.50 92 GLU A CA 1
ATOM 762 C C . GLU A 1 92 ? -22.250 -0.078 19.280 1.00 65.50 92 GLU A C 1
ATOM 764 O O . GLU A 1 92 ? -21.731 -1.189 19.288 1.00 65.50 92 GLU A O 1
ATOM 769 N N . TRP A 1 93 ? -23.434 0.103 18.705 1.00 63.72 93 TRP A N 1
ATOM 770 C CA . TRP A 1 93 ? -24.318 -0.999 18.317 1.00 63.72 93 TRP A CA 1
ATOM 771 C C . TRP A 1 93 ? -24.003 -1.657 16.957 1.00 63.72 93 TRP A C 1
ATOM 773 O O . TRP A 1 93 ? -24.453 -2.776 16.714 1.00 63.72 93 TRP A O 1
ATOM 783 N N . ALA A 1 94 ? -23.226 -1.020 16.069 1.00 62.00 94 ALA A N 1
ATOM 784 C CA . ALA A 1 94 ? -22.910 -1.567 14.742 1.00 62.00 94 ALA A CA 1
ATOM 785 C C . ALA A 1 94 ? -21.481 -1.228 14.308 1.00 62.00 94 ALA A C 1
ATOM 787 O O . ALA A 1 94 ? -21.240 -0.277 13.560 1.00 62.00 94 ALA A O 1
ATOM 788 N N . ARG A 1 95 ? -20.530 -2.042 14.775 1.00 79.81 95 ARG A N 1
ATOM 789 C CA . ARG A 1 95 ? -19.105 -1.851 14.505 1.00 79.81 95 ARG A CA 1
ATOM 790 C C . ARG A 1 95 ? -18.417 -3.116 14.020 1.00 79.81 95 ARG A C 1
ATOM 792 O O . ARG A 1 95 ? -18.766 -4.239 14.390 1.00 79.81 95 ARG A O 1
ATOM 799 N N . LYS A 1 96 ? -17.397 -2.909 13.201 1.00 92.94 96 LYS A N 1
ATOM 800 C CA . LYS A 1 96 ? -16.341 -3.887 12.963 1.00 92.94 96 LYS A CA 1
ATOM 801 C C . LYS A 1 96 ? -15.034 -3.343 13.511 1.00 92.94 96 LYS A C 1
ATOM 803 O O . LYS A 1 96 ? -14.804 -2.138 13.445 1.00 92.94 96 LYS A O 1
ATOM 808 N N . VAL A 1 97 ? -14.162 -4.226 13.975 1.00 94.31 97 VAL A N 1
ATOM 809 C CA . VAL A 1 97 ? -12.787 -3.890 14.357 1.00 94.31 97 VAL A CA 1
ATOM 810 C C . VAL A 1 97 ? -11.825 -4.400 13.294 1.00 94.31 97 VAL A C 1
ATOM 812 O O . VAL A 1 97 ? -12.053 -5.447 12.685 1.00 94.31 97 VAL A O 1
ATOM 815 N N . PHE A 1 98 ? -10.767 -3.646 13.017 1.00 96.81 98 PHE A N 1
ATOM 816 C CA . PHE A 1 98 ? -9.692 -4.119 12.159 1.00 96.81 98 PHE A CA 1
ATOM 817 C C . PHE A 1 98 ? -8.858 -5.156 12.912 1.00 96.81 98 PHE A C 1
ATOM 819 O O . PHE A 1 98 ? -8.076 -4.820 13.801 1.00 96.81 98 PHE A O 1
ATOM 826 N N . ASP A 1 99 ? -9.012 -6.418 12.529 1.00 95.38 99 ASP A N 1
ATOM 827 C CA . ASP A 1 99 ? -8.197 -7.507 13.043 1.00 95.38 99 ASP A CA 1
ATOM 828 C C . ASP A 1 99 ? -6.824 -7.459 12.368 1.00 95.38 99 ASP A C 1
ATOM 830 O O . ASP A 1 99 ? -6.699 -7.560 11.143 1.00 95.38 99 ASP A O 1
ATOM 834 N N . THR A 1 100 ? -5.774 -7.292 13.166 1.00 95.06 100 THR A N 1
ATOM 835 C CA . THR A 1 100 ? -4.407 -7.148 12.662 1.00 95.06 100 THR A CA 1
ATOM 836 C C . THR A 1 100 ? -3.796 -8.482 12.246 1.00 95.06 100 THR A C 1
ATOM 838 O O . THR A 1 100 ? -2.795 -8.472 11.541 1.00 95.06 100 THR A O 1
ATOM 841 N N . ASN A 1 101 ? -4.351 -9.629 12.639 1.00 93.62 101 ASN A N 1
ATOM 842 C CA . ASN A 1 101 ? -3.940 -10.965 12.197 1.00 93.62 101 ASN A CA 1
ATOM 843 C C . ASN A 1 101 ? -4.616 -11.349 10.883 1.00 93.62 101 ASN A C 1
ATOM 845 O O . ASN A 1 101 ? -3.944 -11.809 9.966 1.00 93.62 101 ASN A O 1
ATOM 849 N N . LEU A 1 102 ? -5.917 -11.089 10.758 1.00 94.44 102 LEU A N 1
ATOM 850 C CA . LEU A 1 102 ? -6.678 -11.350 9.531 1.00 94.44 102 LEU A CA 1
ATOM 851 C C . LEU A 1 102 ? -6.561 -10.223 8.494 1.00 94.44 102 LEU A C 1
ATOM 853 O O . LEU A 1 102 ? -7.013 -10.377 7.358 1.00 94.44 102 LEU A O 1
ATOM 857 N N . LEU A 1 103 ? -5.980 -9.087 8.890 1.00 95.75 103 LEU A N 1
ATOM 858 C CA . LEU A 1 103 ? -5.752 -7.890 8.079 1.00 95.75 103 LEU A CA 1
ATOM 859 C C . LEU A 1 103 ? -7.025 -7.334 7.432 1.00 95.75 103 LEU A C 1
ATOM 861 O O . LEU A 1 103 ? -6.987 -6.779 6.334 1.00 95.75 103 LEU A O 1
ATOM 865 N N . ARG A 1 104 ? -8.168 -7.467 8.111 1.00 95.75 104 ARG A N 1
ATOM 866 C CA . ARG A 1 104 ? -9.483 -7.025 7.627 1.00 95.75 104 ARG A CA 1
ATOM 867 C C . ARG A 1 104 ? -10.394 -6.621 8.777 1.00 95.75 104 ARG A C 1
ATOM 869 O O . ARG A 1 104 ? -10.191 -7.020 9.917 1.00 95.75 104 ARG A O 1
ATOM 876 N N . PHE A 1 105 ? -11.446 -5.879 8.449 1.00 95.50 105 PHE A N 1
ATOM 877 C CA . PHE A 1 105 ? -12.513 -5.586 9.398 1.00 95.50 105 PHE A CA 1
ATOM 878 C C . PHE A 1 105 ? -13.363 -6.834 9.665 1.00 95.50 105 PHE A C 1
ATOM 880 O O . PHE A 1 105 ? -13.885 -7.444 8.726 1.00 95.50 105 PHE A O 1
ATOM 887 N N . VAL A 1 106 ? -13.518 -7.191 10.937 1.00 94.75 106 VAL A N 1
ATOM 888 C CA . VAL A 1 106 ? -14.340 -8.308 11.420 1.00 94.75 106 VAL A CA 1
ATOM 889 C C . VAL A 1 106 ? -15.398 -7.796 12.387 1.00 94.75 106 VAL A C 1
ATOM 891 O O . VAL A 1 106 ? -15.225 -6.744 12.996 1.00 94.75 106 VAL A O 1
ATOM 894 N N . LYS A 1 107 ? -16.523 -8.509 12.496 1.00 90.94 107 LYS A N 1
ATOM 895 C CA . LYS A 1 107 ? -17.567 -8.153 13.462 1.00 90.94 107 LYS A CA 1
ATOM 896 C C . LYS A 1 107 ? -16.970 -8.196 14.868 1.00 90.94 107 LYS A C 1
ATOM 898 O O . LYS A 1 107 ? -16.318 -9.176 15.208 1.00 90.94 107 LYS A O 1
ATOM 903 N N . ASP A 1 108 ? -17.223 -7.149 15.638 1.00 84.44 108 ASP A N 1
ATOM 904 C CA . ASP A 1 108 ? -16.752 -7.020 17.009 1.00 84.44 108 ASP A CA 1
ATOM 905 C C . ASP A 1 108 ? -17.950 -6.867 17.946 1.00 84.44 108 ASP A C 1
ATOM 907 O O . ASP A 1 108 ? -18.872 -6.094 17.670 1.00 84.44 108 ASP A O 1
ATOM 911 N N . THR A 1 109 ? -17.952 -7.646 19.020 1.00 81.31 109 THR A N 1
ATOM 912 C CA . THR A 1 109 ? -18.985 -7.633 20.062 1.00 81.31 109 THR A CA 1
ATOM 913 C C . THR A 1 109 ? -18.411 -7.335 21.444 1.00 81.31 109 THR A C 1
ATOM 915 O O . THR A 1 109 ? -19.182 -7.215 22.391 1.00 81.31 109 THR A O 1
ATOM 918 N N . GLU A 1 110 ? -17.088 -7.225 21.571 1.00 84.38 110 GLU A N 1
ATOM 919 C CA . GLU A 1 110 ? -16.389 -6.963 22.833 1.00 84.38 110 GLU A CA 1
ATOM 920 C C . GLU A 1 110 ? -16.245 -5.465 23.076 1.00 84.38 110 GLU A C 1
ATOM 922 O O . GLU A 1 110 ? -16.407 -4.680 22.151 1.00 84.38 110 GLU A O 1
ATOM 927 N N . GLU A 1 111 ? -15.946 -5.035 24.303 1.00 86.81 111 GLU A N 1
ATOM 928 C CA . GLU A 1 111 ? -15.698 -3.619 24.596 1.00 86.81 111 GLU A CA 1
ATOM 929 C C . GLU A 1 111 ? -14.579 -3.030 23.721 1.00 86.81 111 GLU A C 1
ATOM 931 O O . GLU A 1 111 ? -13.581 -3.679 23.415 1.00 86.81 111 GLU A O 1
ATOM 936 N N . ILE A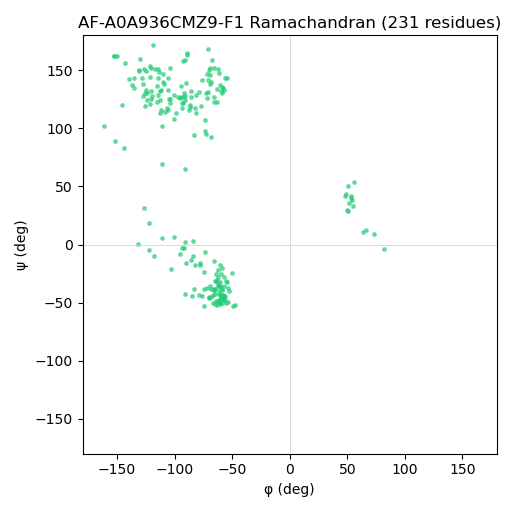 1 112 ? -14.742 -1.767 23.315 1.00 88.06 112 ILE A N 1
ATOM 937 C CA . ILE A 1 112 ? -13.768 -1.098 22.449 1.00 88.06 112 ILE A CA 1
ATOM 938 C C . ILE A 1 112 ? -12.447 -0.924 23.204 1.00 88.06 112 ILE A C 1
ATOM 940 O O . ILE A 1 112 ? -12.397 -0.223 24.216 1.00 88.06 112 ILE A O 1
ATOM 944 N N . ASP A 1 113 ? -11.360 -1.457 22.643 1.00 90.88 113 ASP A N 1
ATOM 945 C CA . ASP A 1 113 ? -10.003 -1.135 23.086 1.00 90.88 113 ASP A CA 1
ATOM 946 C C . ASP A 1 113 ? -9.665 0.326 22.748 1.00 90.88 113 ASP A C 1
ATOM 948 O O . ASP A 1 113 ? -9.182 0.657 21.662 1.00 90.88 113 ASP A O 1
ATOM 952 N N . LYS A 1 114 ? -9.915 1.222 23.703 1.00 91.56 114 LYS A N 1
ATOM 953 C CA . LYS A 1 114 ? -9.646 2.659 23.569 1.00 91.56 114 LYS A CA 1
ATOM 954 C C . LYS A 1 114 ? -8.156 3.010 23.639 1.00 91.56 114 LYS A C 1
ATOM 956 O O . LYS A 1 114 ? -7.804 4.168 23.408 1.00 91.56 114 LYS A O 1
ATOM 961 N N . LYS A 1 115 ? -7.276 2.048 23.945 1.00 94.75 115 LYS A N 1
ATOM 962 C CA . LYS A 1 115 ? -5.827 2.269 23.952 1.00 94.75 115 LYS A CA 1
ATOM 963 C C . LYS A 1 115 ? -5.292 2.350 22.529 1.00 94.75 115 LYS A C 1
ATOM 965 O O . LYS A 1 115 ? -4.604 3.315 22.212 1.00 94.75 115 LYS A O 1
ATOM 970 N N . LEU A 1 116 ? -5.587 1.350 21.693 1.00 96.19 116 LEU A N 1
ATOM 971 C CA . LEU A 1 116 ? -5.178 1.342 20.287 1.00 96.19 116 LEU A CA 1
ATOM 972 C C . LEU A 1 116 ? -6.001 0.363 19.442 1.00 96.19 116 LEU A C 1
ATOM 974 O O . LEU A 1 116 ? -5.703 -0.838 19.383 1.00 96.19 116 LEU A O 1
ATOM 978 N N . SER A 1 117 ? -6.962 0.894 18.691 1.00 95.19 117 SER A N 1
ATOM 979 C CA . SER A 1 117 ? -7.791 0.108 17.775 1.00 95.19 117 SER A CA 1
ATOM 980 C C . SER A 1 117 ? -8.320 0.942 16.603 1.00 95.19 117 SER A C 1
ATOM 982 O O . SER A 1 117 ? -8.263 2.169 16.626 1.00 95.19 117 SER A O 1
ATOM 984 N N . LEU A 1 118 ? -8.771 0.265 15.541 1.00 96.12 118 LEU A N 1
ATOM 985 C CA . LEU A 1 118 ? -9.376 0.893 14.363 1.00 96.12 118 LEU A CA 1
ATOM 986 C C . LEU A 1 118 ? -10.725 0.247 14.066 1.00 96.12 118 LEU A C 1
ATOM 988 O O . LEU A 1 118 ? -10.817 -0.972 13.907 1.00 96.12 118 LEU A O 1
ATOM 992 N N . GLN A 1 119 ? -11.754 1.074 13.939 1.00 93.94 119 GLN A N 1
ATOM 993 C CA . GLN A 1 119 ? -13.138 0.641 13.852 1.00 93.94 119 GLN A CA 1
ATOM 994 C C . GLN A 1 119 ? -13.749 1.138 12.554 1.00 93.94 119 GLN A C 1
ATOM 996 O O . GLN A 1 119 ? -13.447 2.234 12.090 1.00 93.94 119 GLN A O 1
ATOM 1001 N N . GLU A 1 120 ? -14.620 0.321 11.978 1.00 93.94 120 GLU A N 1
ATOM 1002 C CA . GLU A 1 120 ? -15.465 0.663 10.838 1.00 93.94 120 GLU A CA 1
ATOM 1003 C C . GLU A 1 120 ? -16.918 0.681 11.312 1.00 93.94 120 GLU A C 1
ATOM 1005 O O . GLU A 1 120 ? -17.423 -0.311 11.847 1.00 93.94 120 GLU A O 1
ATOM 1010 N N . TYR A 1 121 ? -17.579 1.810 11.087 1.00 90.44 121 TYR A N 1
ATOM 1011 C CA . TYR A 1 121 ? -18.992 2.024 11.366 1.00 90.44 121 TYR A CA 1
ATOM 1012 C C . TYR A 1 121 ? -19.728 2.293 10.061 1.00 90.44 121 TYR A C 1
ATOM 1014 O O . TYR A 1 121 ? -19.156 2.848 9.123 1.00 90.44 121 TYR A O 1
ATOM 1022 N N . TYR A 1 122 ? -21.003 1.925 10.011 1.00 87.50 122 TYR A N 1
ATOM 1023 C CA . TYR A 1 122 ? -21.892 2.292 8.915 1.00 87.50 122 TYR A CA 1
ATOM 1024 C C . TYR A 1 122 ? -22.935 3.279 9.436 1.00 87.50 122 TYR A C 1
ATOM 1026 O O . TYR A 1 122 ? -23.870 2.893 10.135 1.00 87.50 122 TYR A O 1
ATOM 1034 N N . VAL A 1 123 ? -22.740 4.560 9.136 1.00 81.06 123 VAL A N 1
ATOM 1035 C CA . VAL A 1 123 ? -23.526 5.677 9.671 1.00 81.06 123 VAL A CA 1
ATOM 1036 C C . VAL A 1 123 ? -24.073 6.484 8.502 1.00 81.06 123 VAL A C 1
ATOM 1038 O O . VAL A 1 123 ? -23.329 6.830 7.591 1.00 81.06 123 VAL A O 1
ATOM 1041 N N . CYS A 1 124 ? -25.376 6.780 8.502 1.00 80.31 124 CYS A N 1
ATOM 1042 C CA . CYS A 1 124 ? -26.021 7.601 7.465 1.00 80.31 124 CYS A CA 1
ATOM 1043 C C . CYS A 1 124 ? -25.681 7.165 6.024 1.00 80.31 124 CYS A C 1
ATOM 1045 O O . CYS A 1 124 ? -25.405 7.992 5.160 1.00 80.31 124 CYS A O 1
ATOM 1047 N N . TYR A 1 125 ? -25.700 5.853 5.772 1.00 84.38 125 TYR A N 1
ATOM 1048 C CA . TYR A 1 125 ? -25.375 5.235 4.481 1.00 84.38 125 TYR A CA 1
ATOM 1049 C C . TYR A 1 125 ? -23.916 5.366 4.019 1.00 84.38 125 TYR A C 1
ATOM 1051 O O . TYR A 1 125 ? -23.600 5.044 2.872 1.00 84.38 125 TYR A O 1
ATOM 1059 N N . GLN A 1 126 ? -23.013 5.784 4.904 1.00 87.69 126 GLN A N 1
ATOM 1060 C CA . GLN A 1 126 ? -21.589 5.928 4.630 1.00 87.69 126 GLN A CA 1
ATOM 1061 C C . GLN A 1 126 ? -20.759 5.134 5.637 1.00 87.69 126 GLN A C 1
ATOM 1063 O O . GLN A 1 126 ? -21.154 4.922 6.783 1.00 87.69 126 GLN A O 1
ATOM 1068 N N . TYR A 1 127 ? -19.599 4.657 5.189 1.00 90.31 127 TYR A N 1
ATOM 1069 C CA . TYR A 1 127 ? -18.635 4.035 6.085 1.00 90.31 127 TYR A CA 1
ATOM 1070 C C . TYR A 1 127 ? -17.754 5.110 6.712 1.00 90.31 127 TYR A C 1
ATOM 1072 O O . TYR A 1 127 ? -17.128 5.882 5.990 1.00 90.31 127 TYR A O 1
ATOM 1080 N N . THR A 1 128 ? -17.677 5.113 8.038 1.00 91.88 128 THR A N 1
ATOM 1081 C CA . THR A 1 128 ? -16.790 5.985 8.813 1.00 91.88 128 THR A CA 1
ATOM 1082 C C . THR A 1 128 ? -15.773 5.128 9.545 1.00 91.88 128 THR A C 1
ATOM 1084 O O . THR A 1 128 ? -16.124 4.100 10.133 1.00 91.88 128 THR A O 1
ATOM 1087 N N . HIS A 1 129 ? -14.513 5.557 9.534 1.00 94.25 129 HIS A N 1
ATOM 1088 C CA . HIS A 1 129 ? -13.422 4.848 10.192 1.00 94.25 129 HIS A CA 1
ATOM 1089 C C . HIS A 1 129 ? -12.878 5.685 11.339 1.00 94.25 129 HIS A C 1
ATOM 1091 O O . HIS A 1 129 ? -12.562 6.860 11.163 1.00 94.25 129 HIS A O 1
ATOM 1097 N N . ILE A 1 130 ? -12.783 5.082 12.521 1.00 94.62 130 ILE A N 1
ATOM 1098 C CA . ILE A 1 130 ? -12.348 5.776 13.735 1.00 94.62 130 ILE A CA 1
ATOM 1099 C C . ILE A 1 130 ? -11.157 5.041 14.320 1.00 94.62 130 ILE A C 1
ATOM 1101 O O . ILE A 1 130 ? -11.240 3.846 14.600 1.00 94.62 130 ILE A O 1
ATOM 1105 N N . LEU A 1 131 ? -10.061 5.768 14.500 1.00 96.12 131 LEU A N 1
ATOM 1106 C CA . LEU A 1 131 ? -8.894 5.319 15.242 1.00 96.12 131 LEU A CA 1
ATOM 1107 C C . LEU A 1 131 ? -9.054 5.726 16.706 1.00 96.12 131 LEU A C 1
ATOM 1109 O O . LEU A 1 131 ? -9.200 6.912 17.006 1.00 96.12 131 LEU A O 1
ATOM 1113 N N . TRP A 1 132 ? -8.970 4.755 17.606 1.00 94.81 132 TRP A N 1
ATOM 1114 C CA . TRP A 1 132 ? -8.749 5.003 19.024 1.00 94.81 132 TRP A CA 1
ATOM 1115 C C . TRP A 1 132 ? -7.258 4.981 19.326 1.00 94.81 132 TRP A C 1
ATOM 1117 O O . TRP A 1 132 ? -6.562 4.040 18.944 1.00 94.81 132 TRP A O 1
ATOM 1127 N N . LEU A 1 133 ? -6.784 6.013 20.016 1.00 95.44 133 LEU A N 1
ATOM 1128 C CA . LEU A 1 133 ? -5.409 6.141 20.479 1.00 95.44 133 LEU A CA 1
ATOM 1129 C C . LEU A 1 133 ? -5.407 6.876 21.822 1.00 95.44 133 LEU A C 1
ATOM 1131 O O . LEU A 1 133 ? -5.877 8.011 21.904 1.00 95.44 133 LEU A O 1
ATOM 1135 N N . ASP A 1 134 ? -4.897 6.228 22.868 1.00 94.75 134 ASP A N 1
ATOM 1136 C CA . ASP A 1 134 ? -4.762 6.797 24.217 1.00 94.75 134 ASP A CA 1
ATOM 1137 C C . ASP A 1 134 ? -6.059 7.444 24.747 1.00 94.75 134 ASP A C 1
ATOM 1139 O O . ASP A 1 134 ? -6.078 8.588 25.208 1.00 94.75 134 ASP A O 1
ATOM 1143 N N . ASN A 1 135 ? -7.171 6.703 24.668 1.00 92.75 135 ASN A N 1
ATOM 1144 C CA . ASN A 1 135 ? -8.523 7.124 25.063 1.00 92.75 135 ASN A CA 1
ATOM 1145 C C . ASN A 1 135 ? -9.122 8.289 24.264 1.00 92.75 135 ASN A C 1
ATOM 1147 O O . ASN A 1 135 ? -10.177 8.808 24.634 1.00 92.75 135 ASN A O 1
ATOM 1151 N N . LYS A 1 136 ? -8.499 8.682 23.153 1.00 94.12 136 LYS A N 1
ATOM 1152 C CA . LYS A 1 136 ? -9.033 9.674 22.218 1.00 94.12 136 LYS A CA 1
ATOM 1153 C C . LYS A 1 136 ? -9.427 9.001 20.914 1.00 94.12 136 LYS A C 1
ATOM 1155 O O . LYS A 1 136 ? -8.789 8.043 20.483 1.00 94.12 136 LYS A O 1
ATOM 1160 N N . SER A 1 137 ? -10.471 9.522 20.286 1.00 94.06 137 SER A N 1
ATOM 1161 C CA . SER A 1 137 ? -10.964 9.047 18.996 1.00 94.06 137 SER A CA 1
ATOM 1162 C C . SER A 1 137 ? -10.697 10.057 17.896 1.00 94.06 137 SER A C 1
ATOM 1164 O O . SER A 1 137 ? -10.884 11.260 18.090 1.00 94.06 137 SER A O 1
ATOM 1166 N N . TYR A 1 138 ? -10.310 9.552 16.729 1.00 96.25 138 TYR A N 1
ATOM 1167 C CA . TYR A 1 138 ? -10.028 10.360 15.554 1.00 96.25 138 TYR A CA 1
ATOM 1168 C C . TYR A 1 138 ? -10.655 9.751 14.306 1.00 96.25 138 TYR A C 1
ATOM 1170 O O . TYR A 1 138 ? -10.529 8.549 14.077 1.00 96.25 138 TYR A O 1
ATOM 1178 N N . GLU A 1 139 ? -11.296 10.572 13.481 1.00 95.25 139 GLU A N 1
ATOM 1179 C CA . GLU A 1 139 ? -11.756 10.134 12.164 1.00 95.25 139 GLU A CA 1
ATOM 1180 C C . GLU A 1 139 ? -10.564 9.967 11.215 1.00 95.25 139 GLU A C 1
ATOM 1182 O O . GLU A 1 139 ? -9.716 10.855 11.087 1.00 95.25 139 GLU A O 1
ATOM 1187 N N . VAL A 1 140 ? -10.496 8.828 10.533 1.00 95.81 140 VAL A N 1
ATOM 1188 C CA . VAL A 1 140 ? -9.399 8.496 9.622 1.00 95.81 140 VAL A CA 1
ATOM 1189 C C . VAL A 1 140 ? -9.922 8.026 8.272 1.00 95.81 140 VAL A C 1
ATOM 1191 O O . VAL A 1 140 ? -11.051 7.569 8.134 1.00 95.81 140 VAL A O 1
ATOM 1194 N N . ASP A 1 141 ? -9.065 8.109 7.260 1.00 94.69 141 ASP A N 1
ATOM 1195 C CA . ASP A 1 141 ? -9.286 7.427 5.995 1.00 94.69 141 ASP A CA 1
ATOM 1196 C C . ASP A 1 141 ? -9.149 5.916 6.210 1.00 94.69 141 ASP A C 1
ATOM 1198 O O . ASP A 1 141 ? -8.324 5.442 6.996 1.00 94.69 141 ASP A O 1
ATOM 1202 N N . ARG A 1 142 ? -9.938 5.146 5.462 1.00 93.50 142 ARG A N 1
ATOM 1203 C CA . ARG A 1 142 ? -10.006 3.692 5.581 1.00 93.50 142 ARG A CA 1
ATOM 1204 C C . ARG A 1 142 ? -8.661 2.994 5.412 1.00 93.50 142 ARG A C 1
ATOM 1206 O O . ARG A 1 142 ? -8.394 2.023 6.115 1.00 93.50 142 ARG A O 1
ATOM 1213 N N . ASN A 1 143 ? -7.862 3.386 4.425 1.00 93.12 143 ASN A N 1
ATOM 1214 C CA . ASN A 1 143 ? -6.629 2.681 4.077 1.00 93.12 143 ASN A CA 1
ATOM 1215 C C . ASN A 1 143 ? -5.440 3.255 4.842 1.00 93.12 143 ASN A C 1
ATOM 1217 O O . ASN A 1 143 ? -4.659 2.488 5.408 1.00 93.12 143 ASN A O 1
ATOM 1221 N N . TRP A 1 144 ? -5.352 4.580 4.959 1.00 95.00 144 TRP A N 1
ATOM 1222 C CA . TRP A 1 144 ? -4.347 5.222 5.804 1.00 95.00 144 TRP A CA 1
ATOM 1223 C C . TRP A 1 144 ? -4.499 4.835 7.276 1.00 95.00 144 TRP A C 1
ATOM 1225 O O . TRP A 1 144 ? -3.501 4.541 7.926 1.00 95.00 144 TRP A O 1
ATOM 1235 N N . GLY A 1 145 ? -5.730 4.732 7.785 1.00 96.19 145 GLY A N 1
ATOM 1236 C CA . GLY A 1 145 ? -6.011 4.275 9.146 1.00 96.19 145 GLY A CA 1
ATOM 1237 C C . GLY A 1 145 ? -5.488 2.864 9.424 1.00 96.19 145 GLY A C 1
ATOM 1238 O O . GLY A 1 145 ? -4.920 2.622 10.487 1.00 96.19 145 GLY A O 1
ATOM 1239 N N . LYS A 1 146 ? -5.595 1.937 8.457 1.00 96.69 146 LYS A N 1
ATOM 1240 C CA . LYS A 1 146 ? -5.030 0.577 8.589 1.00 96.69 146 LYS A CA 1
ATOM 1241 C C . LYS A 1 146 ? -3.512 0.616 8.685 1.00 96.69 146 LYS A C 1
ATOM 1243 O O . LYS A 1 146 ? -2.951 -0.010 9.580 1.00 96.69 146 LYS A O 1
ATOM 1248 N N . PHE A 1 147 ? -2.847 1.347 7.789 1.00 96.25 147 PHE A N 1
ATOM 1249 C CA . PHE A 1 147 ? -1.390 1.490 7.842 1.00 96.25 147 PHE A CA 1
ATOM 1250 C C . PHE A 1 147 ? -0.928 2.181 9.123 1.00 96.25 147 PHE A C 1
ATOM 1252 O O . PHE A 1 147 ? 0.093 1.786 9.678 1.00 96.25 147 PHE A O 1
ATOM 1259 N N . LEU A 1 148 ? -1.698 3.148 9.625 1.00 96.94 148 LEU A N 1
ATOM 1260 C CA . LEU A 1 148 ? -1.400 3.841 10.871 1.00 96.94 148 LEU A CA 1
ATOM 1261 C C . LEU A 1 148 ? -1.474 2.866 12.047 1.00 96.94 148 LEU A C 1
ATOM 1263 O O . LEU A 1 148 ? -0.497 2.718 12.771 1.00 96.94 148 LEU A O 1
ATOM 1267 N N . LEU A 1 149 ? -2.567 2.107 12.174 1.00 97.62 149 LEU A N 1
ATOM 1268 C CA . LEU A 1 149 ? -2.704 1.079 13.210 1.00 97.62 149 LEU A CA 1
ATOM 1269 C C . LEU A 1 149 ? -1.586 0.023 13.141 1.00 97.62 149 LEU A C 1
ATOM 1271 O O . LEU A 1 149 ? -1.039 -0.375 14.170 1.00 97.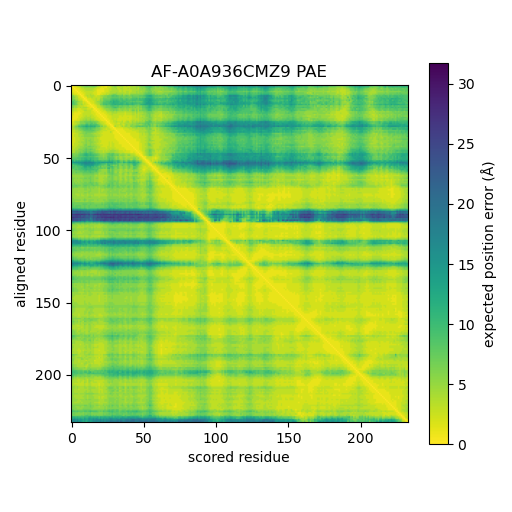62 149 LEU A O 1
ATOM 1275 N N . LEU A 1 150 ? -1.241 -0.442 11.936 1.00 97.31 150 LEU A N 1
ATOM 1276 C CA . LEU A 1 150 ? -0.159 -1.409 11.732 1.00 97.31 150 LEU A CA 1
ATOM 1277 C C . LEU A 1 150 ? 1.209 -0.821 12.103 1.00 97.31 150 LEU A C 1
ATOM 1279 O O . LEU A 1 150 ? 2.018 -1.524 12.708 1.00 97.31 150 LEU A O 1
ATOM 1283 N N . SER A 1 151 ? 1.452 0.454 11.787 1.00 96.50 151 SER A N 1
ATOM 1284 C CA . SER A 1 151 ? 2.649 1.196 12.197 1.00 96.50 151 SER A CA 1
ATOM 1285 C C . SER A 1 151 ? 2.751 1.282 13.720 1.00 96.50 151 SER A C 1
ATOM 1287 O O . SER A 1 151 ? 3.768 0.865 14.271 1.00 96.50 151 SER A O 1
ATOM 1289 N N . GLU A 1 152 ? 1.689 1.715 14.411 1.00 96.62 152 GLU A N 1
ATOM 1290 C CA . GLU A 1 152 ? 1.667 1.821 15.882 1.00 96.62 152 GLU A CA 1
ATOM 1291 C C . GLU A 1 152 ? 1.891 0.467 16.572 1.00 96.62 152 GLU A C 1
ATOM 1293 O O . GLU A 1 152 ? 2.557 0.389 17.601 1.00 96.62 152 GLU A O 1
ATOM 1298 N N . LYS A 1 153 ? 1.376 -0.627 15.994 1.00 95.94 153 LYS A N 1
ATOM 1299 C CA . LYS A 1 153 ? 1.611 -1.992 16.502 1.00 95.94 153 LYS A CA 1
ATOM 1300 C C . LYS A 1 153 ? 2.928 -2.609 16.019 1.00 95.94 153 LYS A C 1
ATOM 1302 O O . LYS A 1 153 ? 3.184 -3.777 16.302 1.00 95.94 153 LYS A O 1
ATOM 1307 N N . ASN A 1 154 ? 3.739 -1.868 15.264 1.00 95.50 154 ASN A N 1
ATOM 1308 C CA . ASN A 1 154 ? 4.960 -2.341 14.612 1.00 95.50 154 ASN A CA 1
ATOM 1309 C C . ASN A 1 154 ? 4.760 -3.632 13.783 1.00 95.50 154 ASN A C 1
ATOM 1311 O O . ASN A 1 154 ? 5.687 -4.423 13.604 1.00 95.50 154 ASN A O 1
ATOM 1315 N N . LYS A 1 155 ? 3.550 -3.854 13.253 1.00 94.94 155 LYS A N 1
ATOM 1316 C CA . LYS A 1 155 ? 3.215 -5.048 12.476 1.00 94.94 155 LYS A CA 1
ATOM 1317 C C . LYS A 1 155 ? 3.584 -4.841 11.013 1.00 94.94 155 LYS A C 1
ATOM 1319 O O . LYS A 1 155 ? 3.080 -3.926 10.356 1.00 94.94 155 LYS A O 1
ATOM 1324 N N . LYS A 1 156 ? 4.476 -5.694 10.510 1.00 94.75 156 LYS A N 1
ATOM 1325 C CA . LYS A 1 156 ? 4.954 -5.662 9.123 1.00 94.75 156 LYS A CA 1
ATOM 1326 C C . LYS A 1 156 ? 4.130 -6.625 8.288 1.00 94.75 156 LYS A C 1
ATOM 1328 O O . LYS A 1 156 ? 3.963 -7.775 8.674 1.00 94.75 156 LYS A O 1
ATOM 1333 N N . VAL A 1 157 ? 3.578 -6.134 7.185 1.00 94.81 157 VAL A N 1
ATOM 1334 C CA . VAL A 1 157 ? 2.638 -6.917 6.361 1.00 94.81 157 VAL A CA 1
ATOM 1335 C C . VAL A 1 157 ? 2.966 -6.883 4.874 1.00 94.81 157 VAL A C 1
ATOM 1337 O O . VAL A 1 157 ? 2.234 -7.468 4.082 1.00 94.81 157 VAL A O 1
ATOM 1340 N N . ILE A 1 158 ? 4.038 -6.188 4.496 1.00 95.44 158 ILE A N 1
ATOM 1341 C CA . ILE A 1 158 ? 4.501 -6.059 3.118 1.00 95.44 158 ILE A CA 1
ATOM 1342 C C . ILE A 1 158 ? 5.658 -7.021 2.903 1.00 95.44 158 ILE A C 1
ATOM 1344 O O . ILE A 1 158 ? 6.630 -6.991 3.663 1.00 95.44 158 ILE A O 1
ATOM 1348 N N . TYR A 1 159 ? 5.566 -7.831 1.856 1.00 95.00 159 TYR A N 1
ATOM 1349 C CA . TYR A 1 159 ? 6.595 -8.804 1.519 1.00 95.00 159 TYR A CA 1
ATOM 1350 C C . TYR A 1 159 ? 7.154 -8.533 0.129 1.00 95.00 159 TYR A C 1
ATOM 1352 O O . TYR A 1 159 ? 6.455 -8.010 -0.737 1.00 95.00 159 TYR A O 1
ATOM 1360 N N . TYR A 1 160 ? 8.405 -8.910 -0.092 1.00 95.81 160 TYR A N 1
ATOM 1361 C CA . TYR A 1 160 ? 9.067 -8.789 -1.383 1.00 95.81 160 TYR A CA 1
ATOM 1362 C C . TYR A 1 160 ? 9.861 -10.051 -1.695 1.00 95.81 160 TYR A C 1
ATOM 1364 O O . TYR A 1 160 ? 10.559 -10.577 -0.824 1.00 95.81 160 TYR A O 1
ATOM 1372 N N . ASN A 1 161 ? 9.769 -10.508 -2.940 1.00 94.38 161 ASN A N 1
ATOM 1373 C CA . ASN A 1 161 ? 10.566 -11.605 -3.460 1.00 94.38 161 ASN A CA 1
ATOM 1374 C C . ASN A 1 161 ? 11.651 -11.067 -4.388 1.00 94.38 161 ASN A C 1
ATOM 1376 O O . ASN A 1 161 ? 11.365 -10.491 -5.436 1.00 94.38 161 ASN A O 1
ATOM 1380 N N . GLU A 1 162 ? 12.908 -11.251 -3.985 1.00 91.25 162 GLU A N 1
ATOM 1381 C CA . GLU A 1 162 ? 14.072 -10.738 -4.715 1.00 91.25 162 GLU A CA 1
ATOM 1382 C C . GLU A 1 162 ? 14.385 -11.534 -5.980 1.00 91.25 162 GLU A C 1
ATOM 1384 O O . GLU A 1 162 ? 14.991 -10.996 -6.903 1.00 91.25 162 GLU A O 1
ATOM 1389 N N . ILE A 1 163 ? 13.959 -12.796 -6.041 1.00 90.81 163 ILE A N 1
ATOM 1390 C CA . ILE A 1 163 ? 14.177 -13.667 -7.197 1.00 90.81 163 ILE A CA 1
ATOM 1391 C C . ILE A 1 163 ? 13.211 -13.275 -8.317 1.00 90.81 163 ILE A C 1
ATOM 1393 O O . ILE A 1 163 ? 13.616 -13.157 -9.472 1.00 90.81 163 ILE A O 1
ATOM 1397 N N . THR A 1 164 ? 11.939 -13.045 -7.979 1.00 91.31 164 THR A N 1
ATOM 1398 C CA . THR A 1 164 ? 10.891 -12.719 -8.960 1.00 91.31 164 THR A CA 1
ATOM 1399 C C . THR A 1 164 ? 10.653 -11.216 -9.135 1.00 91.31 164 THR A C 1
ATOM 1401 O O . THR A 1 164 ? 9.943 -10.818 -10.057 1.00 91.31 164 THR A O 1
ATOM 1404 N N . ASN A 1 165 ? 11.267 -10.366 -8.301 1.00 93.50 165 ASN A N 1
ATOM 1405 C CA . ASN A 1 165 ? 10.994 -8.924 -8.205 1.00 93.50 165 ASN A CA 1
ATOM 1406 C C . ASN A 1 165 ? 9.505 -8.613 -7.995 1.00 93.50 165 ASN A C 1
ATOM 1408 O O . ASN A 1 165 ? 8.938 -7.701 -8.609 1.00 93.50 165 ASN A O 1
ATOM 1412 N N . GLU A 1 166 ? 8.869 -9.405 -7.134 1.00 94.81 166 GLU A N 1
ATOM 1413 C CA . GLU A 1 166 ? 7.451 -9.282 -6.823 1.00 94.81 166 GLU A CA 1
ATOM 1414 C C . GLU A 1 166 ? 7.239 -8.676 -5.446 1.00 94.81 166 GLU A C 1
ATOM 1416 O O . GLU A 1 166 ? 7.817 -9.105 -4.449 1.00 94.81 166 GLU A O 1
ATOM 1421 N N . LEU A 1 167 ? 6.340 -7.703 -5.388 1.00 95.94 167 LEU A N 1
ATOM 1422 C CA . LEU A 1 167 ? 5.896 -7.073 -4.160 1.00 95.94 167 LEU A CA 1
ATOM 1423 C C . LEU A 1 167 ? 4.505 -7.595 -3.798 1.00 95.94 167 LEU A C 1
ATOM 1425 O O 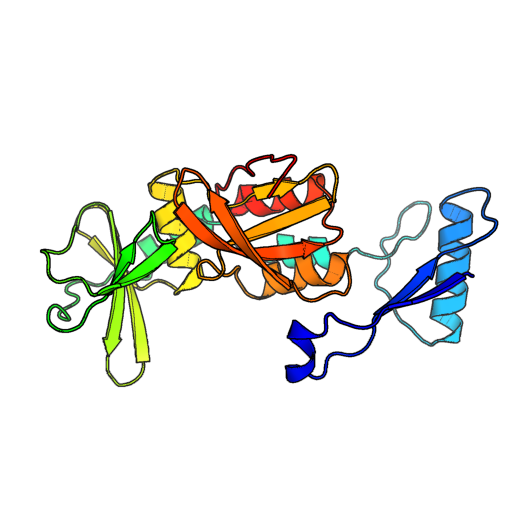. LEU A 1 167 ? 3.553 -7.413 -4.556 1.00 95.94 167 LEU A O 1
ATOM 1429 N N . ALA A 1 168 ? 4.378 -8.187 -2.615 1.00 95.38 168 ALA A N 1
ATOM 1430 C CA . ALA A 1 168 ? 3.125 -8.713 -2.099 1.00 95.38 168 ALA A CA 1
ATOM 1431 C C . ALA A 1 168 ? 2.534 -7.785 -1.028 1.00 95.38 168 ALA A C 1
ATOM 1433 O O . ALA A 1 168 ? 3.161 -7.481 -0.008 1.00 95.38 168 ALA A O 1
ATOM 1434 N N . ILE A 1 169 ? 1.283 -7.375 -1.244 1.00 94.94 169 ILE A N 1
ATOM 1435 C CA . ILE A 1 169 ? 0.522 -6.492 -0.350 1.00 94.94 169 ILE A CA 1
ATOM 1436 C C . ILE A 1 169 ? -0.799 -7.165 0.038 1.00 94.94 169 ILE A C 1
ATOM 1438 O O . ILE A 1 169 ? -1.503 -7.648 -0.849 1.00 94.94 169 ILE A O 1
ATOM 1442 N N . PRO A 1 170 ? -1.203 -7.187 1.320 1.00 94.81 170 PRO A N 1
ATOM 1443 C CA . PRO A 1 170 ? -2.438 -7.851 1.724 1.00 94.81 170 PRO A CA 1
ATOM 1444 C C . PRO A 1 170 ? -3.654 -7.272 0.992 1.00 94.81 170 PRO A C 1
ATOM 1446 O O . PRO A 1 170 ? -3.833 -6.055 0.923 1.00 94.81 170 PRO A O 1
ATOM 1449 N N . LYS A 1 171 ? -4.547 -8.131 0.489 1.00 93.56 171 LYS A N 1
ATOM 1450 C CA . LYS A 1 171 ? -5.728 -7.725 -0.300 1.00 93.56 171 LYS A CA 1
ATOM 1451 C C . LYS A 1 171 ? -6.586 -6.662 0.389 1.00 93.56 171 LYS A C 1
ATOM 1453 O O . LYS A 1 171 ? -7.101 -5.759 -0.263 1.00 93.56 171 LYS A O 1
ATOM 1458 N N . TYR A 1 172 ? -6.765 -6.783 1.702 1.00 93.88 172 TYR A N 1
ATOM 1459 C CA . TYR A 1 172 ? -7.635 -5.904 2.486 1.00 93.88 172 TYR A CA 1
ATOM 1460 C C . TYR A 1 172 ? -6.898 -4.710 3.116 1.00 93.88 172 TYR A C 1
ATOM 1462 O O . TYR A 1 172 ? -7.549 -3.827 3.684 1.00 93.88 172 TYR A O 1
ATOM 1470 N N . VAL A 1 173 ? -5.575 -4.627 2.946 1.00 94.38 173 VAL A N 1
ATOM 1471 C CA . VAL A 1 173 ? -4.732 -3.476 3.306 1.00 94.38 173 VAL A CA 1
ATOM 1472 C C . VAL A 1 173 ? -4.242 -2.841 2.009 1.00 94.38 173 VAL A C 1
ATOM 1474 O O . VAL A 1 173 ? -3.087 -2.958 1.613 1.00 94.38 173 VAL A O 1
ATOM 1477 N N . GLN A 1 174 ? -5.183 -2.232 1.291 1.00 88.06 174 GLN A N 1
ATOM 1478 C CA . GLN A 1 174 ? -4.904 -1.614 0.003 1.00 88.06 174 GLN A CA 1
ATOM 1479 C C . GLN A 1 174 ? -4.079 -0.346 0.182 1.00 88.06 174 GLN A C 1
ATOM 1481 O O . GLN A 1 174 ? -4.316 0.443 1.098 1.00 88.06 174 GLN A O 1
ATOM 1486 N N . LEU A 1 175 ? -3.142 -0.142 -0.736 1.00 89.75 175 LEU A N 1
ATOM 1487 C CA . LEU A 1 175 ? -2.381 1.092 -0.823 1.00 89.75 175 LEU A CA 1
ATOM 1488 C C . LEU A 1 175 ? -3.290 2.290 -1.121 1.00 89.75 175 LEU A C 1
ATOM 1490 O O . LEU A 1 175 ? -4.298 2.145 -1.821 1.00 89.75 175 LEU A O 1
ATOM 1494 N N . PRO A 1 176 ? -2.910 3.496 -0.668 1.00 87.06 176 PRO A N 1
ATOM 1495 C CA . PRO A 1 176 ? -3.472 4.724 -1.207 1.00 87.06 176 PRO A CA 1
ATOM 1496 C C . PRO A 1 176 ? -3.317 4.771 -2.732 1.00 87.06 176 PRO A C 1
ATOM 1498 O O . PRO A 1 176 ? -2.303 4.338 -3.282 1.00 87.06 176 PRO A O 1
ATOM 1501 N N . ARG A 1 177 ? -4.326 5.323 -3.410 1.00 86.44 177 ARG A N 1
ATOM 1502 C CA . ARG A 1 177 ? -4.485 5.252 -4.870 1.00 86.44 177 ARG A CA 1
ATOM 1503 C C . ARG A 1 177 ? -3.223 5.627 -5.657 1.00 86.44 177 ARG A C 1
ATOM 1505 O O . ARG A 1 177 ? -2.778 4.827 -6.469 1.00 86.44 177 ARG A O 1
ATOM 1512 N N . LEU A 1 178 ? -2.633 6.796 -5.394 1.00 87.88 178 LEU A N 1
ATOM 1513 C CA . LEU A 1 178 ? -1.468 7.285 -6.152 1.00 87.88 178 LEU A CA 1
ATOM 1514 C C . LEU A 1 178 ? -0.243 6.373 -6.012 1.00 87.88 178 LEU A C 1
ATOM 1516 O O . LEU A 1 178 ? 0.578 6.280 -6.920 1.00 87.88 178 LEU A O 1
ATOM 1520 N N . ILE A 1 179 ? -0.132 5.669 -4.887 1.00 90.50 179 ILE A N 1
ATOM 1521 C CA . ILE A 1 179 ? 0.960 4.731 -4.643 1.00 90.50 179 ILE A CA 1
ATOM 1522 C C . ILE A 1 179 ? 0.708 3.422 -5.378 1.00 90.50 179 ILE A C 1
ATOM 1524 O O . ILE A 1 179 ? 1.624 2.897 -6.003 1.00 90.50 179 ILE A O 1
ATOM 1528 N N . ALA A 1 180 ? -0.525 2.913 -5.345 1.00 90.94 180 ALA A N 1
ATOM 1529 C CA . ALA A 1 180 ? -0.895 1.744 -6.138 1.00 90.94 180 ALA A CA 1
ATOM 1530 C C . ALA A 1 180 ? -0.645 1.997 -7.636 1.00 90.94 180 ALA A C 1
ATOM 1532 O O . ALA A 1 180 ? 0.002 1.187 -8.296 1.00 90.94 180 ALA A O 1
ATOM 1533 N N . GLU A 1 181 ? -1.082 3.156 -8.143 1.00 89.94 181 GLU A N 1
ATOM 1534 C CA . GLU A 1 181 ? -0.854 3.592 -9.527 1.00 89.94 181 GLU A CA 1
ATOM 1535 C C . GLU A 1 181 ? 0.643 3.695 -9.844 1.00 89.94 181 GLU A C 1
ATOM 1537 O O . GLU A 1 181 ? 1.096 3.177 -10.862 1.00 89.94 181 GLU A O 1
ATOM 1542 N N . SER A 1 182 ? 1.427 4.299 -8.948 1.00 92.31 182 SER A N 1
ATOM 1543 C CA . SER A 1 182 ? 2.877 4.412 -9.103 1.00 92.31 182 SER A CA 1
ATOM 1544 C C . SER A 1 182 ? 3.565 3.051 -9.271 1.00 92.31 182 SER A C 1
ATOM 1546 O O . SER A 1 182 ? 4.374 2.882 -10.184 1.00 92.31 182 SER A O 1
ATOM 1548 N N . ILE A 1 183 ? 3.205 2.061 -8.446 1.00 93.56 183 ILE A N 1
ATOM 1549 C CA . ILE A 1 183 ? 3.777 0.712 -8.534 1.00 93.56 183 ILE A CA 1
ATOM 1550 C C . ILE A 1 183 ? 3.322 0.008 -9.815 1.00 93.56 183 ILE A C 1
ATOM 1552 O O . ILE A 1 183 ? 4.146 -0.586 -10.506 1.00 93.56 183 ILE A O 1
ATOM 1556 N N . MET A 1 184 ? 2.034 0.083 -10.162 1.00 91.19 184 MET A N 1
ATOM 1557 C CA . MET A 1 184 ? 1.508 -0.535 -11.389 1.00 91.19 184 MET A CA 1
ATOM 1558 C C . MET A 1 184 ? 2.199 -0.002 -12.644 1.00 91.19 184 MET A C 1
ATOM 1560 O O . MET A 1 184 ? 2.503 -0.761 -13.561 1.00 91.19 184 MET A O 1
ATOM 1564 N N . LEU A 1 185 ? 2.504 1.295 -12.677 1.00 90.56 185 LEU A N 1
ATOM 1565 C CA . LEU A 1 185 ? 3.209 1.924 -13.790 1.00 90.56 185 LEU A CA 1
ATOM 1566 C C . LEU A 1 185 ? 4.655 1.424 -13.963 1.00 90.56 185 LEU A C 1
ATOM 1568 O O . LEU A 1 185 ? 5.243 1.697 -15.007 1.00 90.56 185 LEU A O 1
ATOM 1572 N N . LEU A 1 186 ? 5.254 0.728 -12.989 1.00 90.25 186 LEU A N 1
ATOM 1573 C CA . LEU A 1 186 ? 6.596 0.144 -13.139 1.00 90.25 186 LEU A CA 1
ATOM 1574 C C . LEU A 1 186 ? 6.597 -1.057 -14.087 1.00 90.25 186 LEU A C 1
ATOM 1576 O O . LEU A 1 186 ? 7.537 -1.232 -14.859 1.00 90.25 186 LEU A O 1
ATOM 1580 N N . SER A 1 187 ? 5.544 -1.871 -14.043 1.00 87.19 187 SER A N 1
ATOM 1581 C CA . SER A 1 187 ? 5.404 -3.061 -14.885 1.00 87.19 187 SER A CA 1
ATOM 1582 C C . SER A 1 187 ? 4.445 -2.864 -16.053 1.00 87.19 187 SER A C 1
ATOM 1584 O O . SER A 1 187 ? 4.520 -3.602 -17.035 1.00 87.19 187 SER A O 1
ATOM 1586 N N . GLY A 1 188 ? 3.544 -1.882 -15.949 1.00 86.62 188 GLY A N 1
ATOM 1587 C CA . GLY A 1 188 ? 2.396 -1.729 -16.839 1.00 86.62 188 GLY A CA 1
ATOM 1588 C C . GLY A 1 188 ? 1.296 -2.764 -16.581 1.00 86.62 188 GLY A C 1
ATOM 1589 O O . GLY A 1 188 ? 0.362 -2.859 -17.374 1.00 86.62 188 GLY A O 1
ATOM 1590 N N . GLN A 1 189 ? 1.400 -3.546 -15.502 1.00 87.31 189 GLN A N 1
ATOM 1591 C CA . GLN A 1 189 ? 0.490 -4.647 -15.190 1.00 87.31 189 GLN A CA 1
ATOM 1592 C C . GLN A 1 189 ? -0.291 -4.346 -13.914 1.00 87.31 189 GLN A C 1
ATOM 1594 O O . GLN A 1 189 ? 0.224 -3.781 -12.946 1.00 87.31 189 GLN A O 1
ATOM 1599 N N . VAL A 1 190 ? -1.552 -4.759 -13.909 1.00 88.06 190 VAL A N 1
ATOM 1600 C CA . VAL A 1 190 ? -2.360 -4.836 -12.690 1.00 88.06 190 VAL A CA 1
ATOM 1601 C C . VAL A 1 190 ? -1.858 -5.961 -11.784 1.00 88.06 190 VAL A C 1
ATOM 1603 O O . VAL A 1 190 ? -1.346 -6.965 -12.283 1.00 88.06 190 VAL A O 1
ATOM 1606 N N . PRO A 1 191 ? -2.006 -5.832 -10.455 1.00 91.75 191 PRO A N 1
ATOM 1607 C CA . PRO A 1 191 ? -1.622 -6.903 -9.557 1.00 91.75 191 PRO A CA 1
ATOM 1608 C C . PRO A 1 191 ? -2.565 -8.101 -9.699 1.00 91.75 191 PRO A C 1
ATOM 1610 O O . PRO A 1 191 ? -3.788 -7.943 -9.743 1.00 91.75 191 PRO A O 1
ATOM 1613 N N . TYR A 1 192 ? -2.000 -9.305 -9.692 1.00 90.94 192 TYR A N 1
ATOM 1614 C CA . TYR A 1 192 ? -2.777 -10.538 -9.574 1.00 90.94 192 TYR A CA 1
ATOM 1615 C C . TYR A 1 192 ? -2.954 -10.922 -8.100 1.00 90.94 192 TYR A C 1
ATOM 1617 O O . TYR A 1 192 ? -2.271 -10.401 -7.212 1.00 90.94 192 TYR A O 1
ATOM 1625 N N . TYR A 1 193 ? -3.888 -11.830 -7.818 1.00 92.06 193 TYR A N 1
ATOM 1626 C CA . TYR A 1 193 ? -4.201 -12.251 -6.454 1.00 92.06 193 TYR A CA 1
ATOM 1627 C C . TYR A 1 193 ? -3.781 -13.697 -6.223 1.00 92.06 193 TYR A C 1
ATOM 1629 O O . TYR A 1 193 ? -4.116 -14.582 -7.006 1.00 92.06 193 TYR A O 1
ATOM 1637 N N . LYS A 1 194 ? -3.109 -13.961 -5.103 1.00 92.62 194 LYS A N 1
ATOM 1638 C CA . LYS A 1 194 ? -2.761 -15.325 -4.685 1.00 92.62 194 LYS A CA 1
ATOM 1639 C C . LYS A 1 194 ? -2.948 -15.478 -3.177 1.00 92.62 194 LYS A C 1
ATOM 1641 O O . LYS A 1 194 ? -2.702 -14.548 -2.408 1.00 92.62 194 LYS A O 1
ATOM 1646 N N . SER A 1 195 ? -3.428 -16.650 -2.760 1.00 94.19 195 SER A N 1
ATOM 1647 C CA . SER A 1 195 ? -3.450 -17.038 -1.348 1.00 94.19 195 SER A CA 1
ATOM 1648 C C . SER A 1 195 ? -2.061 -17.507 -0.933 1.00 94.19 195 SER A C 1
ATOM 1650 O O . SER A 1 195 ? -1.463 -18.337 -1.614 1.00 94.19 195 SER A O 1
ATOM 1652 N N . VAL A 1 196 ? -1.573 -16.990 0.186 1.00 91.94 196 VAL A N 1
ATOM 1653 C CA . VAL A 1 196 ? -0.235 -17.245 0.726 1.00 91.94 196 VAL A CA 1
ATOM 1654 C C . VAL A 1 196 ? -0.392 -17.681 2.173 1.00 91.94 196 VAL A C 1
ATOM 1656 O O . VAL A 1 196 ? -1.195 -17.091 2.904 1.00 91.94 196 VAL A O 1
ATOM 1659 N N . ASN A 1 197 ? 0.367 -18.692 2.591 1.00 89.94 197 ASN A N 1
ATOM 1660 C CA . ASN A 1 197 ? 0.479 -19.023 4.005 1.00 89.94 197 ASN A CA 1
ATOM 1661 C C . ASN A 1 197 ? 1.609 -18.198 4.621 1.00 89.94 197 ASN A C 1
ATOM 1663 O O . ASN A 1 197 ? 2.776 -18.334 4.252 1.00 89.94 197 ASN A O 1
ATOM 1667 N N . ILE A 1 198 ? 1.262 -17.318 5.550 1.00 82.25 198 ILE A N 1
ATOM 1668 C CA . ILE A 1 198 ? 2.230 -16.504 6.274 1.00 82.25 198 ILE A CA 1
ATOM 1669 C C . ILE A 1 198 ? 1.982 -16.726 7.757 1.00 82.25 198 ILE A C 1
ATOM 1671 O O . ILE A 1 198 ? 0.884 -16.478 8.250 1.00 82.25 198 ILE A O 1
ATOM 1675 N N . ASP A 1 199 ? 3.000 -17.239 8.446 1.00 81.12 199 ASP A N 1
ATOM 1676 C CA . ASP A 1 199 ? 2.971 -17.524 9.882 1.00 81.12 199 ASP A CA 1
ATOM 1677 C C . ASP A 1 199 ? 1.784 -18.418 10.295 1.00 81.12 199 ASP A C 1
ATOM 1679 O O . ASP A 1 199 ? 1.144 -18.212 11.325 1.00 81.12 199 ASP A O 1
ATOM 1683 N N . GLY A 1 200 ? 1.452 -19.408 9.457 1.00 85.81 200 GLY A N 1
ATOM 1684 C CA . GLY A 1 200 ? 0.347 -20.341 9.689 1.00 85.81 200 GLY A CA 1
ATOM 1685 C C . GLY A 1 200 ? -1.035 -19.806 9.300 1.00 85.81 200 GLY A C 1
ATOM 1686 O O . GLY A 1 200 ? -2.007 -20.560 9.351 1.00 85.81 200 GLY A O 1
ATOM 1687 N N . ILE A 1 201 ? -1.145 -18.548 8.861 1.00 88.44 201 ILE A N 1
ATOM 1688 C CA . ILE A 1 201 ? -2.407 -17.930 8.442 1.00 88.44 201 ILE A CA 1
ATOM 1689 C C . ILE A 1 201 ? -2.450 -17.843 6.915 1.00 88.44 201 ILE A C 1
ATOM 1691 O O . ILE A 1 201 ? -1.581 -17.252 6.277 1.00 88.44 201 ILE A O 1
ATOM 1695 N N . ASN A 1 202 ? -3.503 -18.403 6.319 1.00 93.50 202 ASN A N 1
ATOM 1696 C CA . ASN A 1 202 ? -3.766 -18.256 4.890 1.00 93.50 202 ASN A CA 1
ATOM 1697 C C . ASN A 1 202 ? -4.454 -16.915 4.617 1.00 93.50 202 ASN A C 1
ATOM 1699 O O . ASN A 1 202 ? -5.606 -16.705 5.005 1.00 93.50 202 ASN A O 1
ATOM 1703 N N . LEU A 1 203 ? -3.755 -16.020 3.925 1.00 94.12 203 LEU A N 1
ATOM 1704 C CA . LEU A 1 203 ? -4.241 -14.694 3.556 1.00 94.12 203 LEU A CA 1
ATOM 1705 C C . LEU A 1 203 ? -4.090 -14.471 2.053 1.00 94.12 203 LEU A C 1
ATOM 1707 O O . LEU A 1 203 ? -3.186 -14.998 1.410 1.00 94.12 203 LEU A O 1
ATOM 1711 N N . VAL A 1 204 ? -4.973 -13.653 1.483 1.00 94.69 204 VAL A N 1
ATOM 1712 C CA . VAL A 1 204 ? -4.891 -13.278 0.068 1.00 94.69 204 VAL A CA 1
ATOM 1713 C C . VAL A 1 204 ? -4.059 -12.012 -0.075 1.00 94.69 204 VAL A C 1
ATOM 1715 O O . VAL A 1 204 ? -4.359 -10.992 0.553 1.00 94.69 204 VAL A O 1
ATOM 1718 N N . TYR A 1 205 ? -3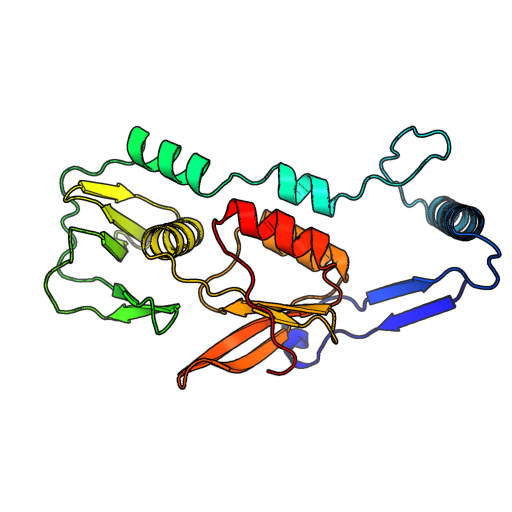.059 -12.072 -0.944 1.00 95.00 205 TYR A N 1
ATOM 1719 C CA . TYR A 1 205 ? -2.170 -10.971 -1.287 1.00 95.00 205 TYR A CA 1
ATOM 1720 C C . TYR A 1 205 ? -2.361 -10.548 -2.745 1.00 95.00 205 TYR A C 1
ATOM 1722 O O . TYR A 1 205 ? -2.750 -11.349 -3.594 1.00 95.00 205 TYR A O 1
ATOM 1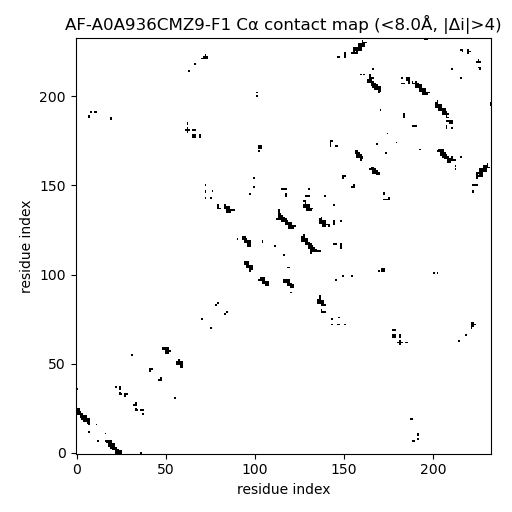730 N N . GLN A 1 206 ? -2.110 -9.268 -2.996 1.00 94.06 206 GLN A N 1
ATOM 1731 C CA . GLN A 1 206 ? -1.944 -8.649 -4.306 1.00 94.06 206 GLN A CA 1
ATOM 1732 C C . GLN A 1 206 ? -0.462 -8.648 -4.654 1.00 94.06 206 GLN A C 1
ATOM 1734 O O . GLN A 1 206 ? 0.337 -8.141 -3.864 1.00 94.06 206 GLN A O 1
ATOM 1739 N N . PHE A 1 207 ? -0.117 -9.170 -5.822 1.00 94.06 207 PHE A N 1
ATOM 1740 C CA . PHE A 1 207 ? 1.253 -9.298 -6.295 1.00 94.06 207 PHE A CA 1
ATOM 1741 C C . PHE A 1 207 ? 1.516 -8.314 -7.420 1.00 94.06 207 PHE A C 1
ATOM 1743 O O . PHE A 1 207 ? 0.939 -8.421 -8.500 1.00 94.06 207 PHE A O 1
ATOM 1750 N N . TYR A 1 208 ? 2.394 -7.355 -7.158 1.00 94.25 208 TYR A N 1
ATOM 1751 C CA . TYR A 1 208 ? 2.878 -6.406 -8.149 1.00 94.25 208 TYR A CA 1
ATOM 1752 C C . TYR A 1 208 ? 4.191 -6.929 -8.718 1.00 94.25 208 TYR A C 1
ATOM 1754 O O . TYR A 1 208 ? 5.121 -7.223 -7.968 1.00 94.25 208 TYR A O 1
ATOM 1762 N N . GLN A 1 209 ? 4.258 -7.045 -10.039 1.00 91.81 209 GLN A N 1
ATOM 1763 C CA . GLN A 1 209 ? 5.404 -7.611 -10.748 1.00 91.81 209 GLN A CA 1
ATOM 1764 C C . GLN A 1 209 ? 6.416 -6.528 -11.130 1.00 91.81 209 GLN A C 1
ATOM 1766 O O . GLN A 1 209 ? 6.052 -5.359 -11.236 1.00 91.81 209 GLN A O 1
ATOM 1771 N N . ASN A 1 210 ? 7.669 -6.920 -11.382 1.00 91.50 210 ASN A N 1
ATOM 1772 C CA . ASN A 1 210 ? 8.747 -6.050 -11.874 1.00 91.50 210 ASN A CA 1
ATOM 1773 C C . ASN A 1 210 ? 8.943 -4.762 -11.055 1.00 91.50 210 ASN A C 1
ATOM 1775 O O . ASN A 1 210 ? 9.263 -3.707 -11.607 1.00 91.50 210 ASN A O 1
ATOM 1779 N N . VAL A 1 211 ? 8.753 -4.834 -9.738 1.00 94.06 211 VAL A N 1
ATOM 1780 C CA . VAL A 1 211 ? 8.946 -3.686 -8.847 1.00 94.06 211 VAL A CA 1
ATOM 1781 C C . VAL A 1 211 ? 10.415 -3.646 -8.439 1.00 94.06 211 VAL A C 1
ATOM 1783 O O . VAL A 1 211 ? 10.864 -4.584 -7.792 1.00 94.06 211 VAL A O 1
ATOM 1786 N N . PRO A 1 212 ? 11.199 -2.600 -8.757 1.00 93.06 212 PRO A N 1
ATOM 1787 C CA . PRO A 1 212 ? 12.591 -2.548 -8.328 1.00 93.06 212 PRO A CA 1
ATOM 1788 C C . PRO A 1 212 ? 12.702 -2.513 -6.799 1.00 93.06 212 PRO A C 1
ATOM 1790 O O . PRO A 1 212 ? 12.047 -1.697 -6.149 1.00 93.06 212 PRO A O 1
ATOM 1793 N N . LYS A 1 213 ? 13.592 -3.329 -6.223 1.00 93.06 213 LYS A N 1
ATOM 1794 C CA . LYS A 1 213 ? 13.821 -3.400 -4.768 1.00 93.06 213 LYS A CA 1
ATOM 1795 C C . LYS A 1 213 ? 13.972 -2.024 -4.116 1.00 93.06 213 LYS A C 1
ATOM 1797 O O . LYS A 1 213 ? 13.249 -1.701 -3.180 1.00 93.06 213 LYS A O 1
ATOM 1802 N N . LEU A 1 214 ? 14.862 -1.187 -4.655 1.00 91.00 214 LEU A N 1
ATOM 1803 C CA . LEU A 1 214 ? 15.131 0.148 -4.111 1.00 91.00 214 LEU A CA 1
ATOM 1804 C C . LEU A 1 214 ? 13.888 1.052 -4.134 1.00 91.00 214 LEU A C 1
ATOM 1806 O O . LEU A 1 214 ? 13.686 1.857 -3.225 1.00 91.00 214 LEU A O 1
ATOM 1810 N N . PHE A 1 215 ? 13.050 0.915 -5.167 1.00 92.00 215 PHE A N 1
ATOM 1811 C CA . PHE A 1 215 ? 11.784 1.634 -5.257 1.00 92.00 215 PHE A CA 1
ATOM 1812 C C . PHE A 1 215 ? 10.856 1.206 -4.115 1.00 92.00 215 PHE A C 1
ATOM 1814 O O . PHE A 1 215 ? 10.389 2.049 -3.347 1.00 92.00 215 PHE A O 1
ATOM 1821 N N . ALA A 1 216 ? 10.654 -0.106 -3.954 1.00 93.75 216 ALA A N 1
ATOM 1822 C CA . ALA A 1 216 ? 9.805 -0.658 -2.906 1.00 93.75 216 ALA A CA 1
ATOM 1823 C C . ALA A 1 216 ? 10.296 -0.253 -1.506 1.00 93.75 216 ALA A C 1
ATOM 1825 O O . ALA A 1 216 ? 9.521 0.268 -0.705 1.00 93.75 216 ALA A O 1
ATOM 1826 N N . GLU A 1 217 ? 11.584 -0.436 -1.211 1.00 92.06 217 GLU A N 1
ATOM 1827 C CA . GLU A 1 217 ? 12.165 -0.106 0.096 1.00 92.06 217 GLU A CA 1
ATOM 1828 C C . GLU A 1 217 ? 11.959 1.366 0.461 1.00 92.06 217 GLU A C 1
ATOM 1830 O O . GLU A 1 217 ? 11.567 1.682 1.585 1.00 92.06 217 GLU A O 1
ATOM 1835 N N . ASN A 1 218 ? 12.188 2.279 -0.484 1.00 90.69 218 ASN A N 1
ATOM 1836 C CA . ASN A 1 218 ? 11.993 3.707 -0.245 1.00 90.69 218 ASN A CA 1
ATOM 1837 C C . ASN A 1 218 ? 10.518 4.071 -0.078 1.00 90.69 218 ASN A C 1
ATOM 1839 O O . ASN A 1 218 ? 10.189 4.938 0.732 1.00 90.69 218 ASN A O 1
ATOM 1843 N N . LEU A 1 219 ? 9.628 3.401 -0.808 1.00 92.69 219 LEU A N 1
ATOM 1844 C CA . LEU A 1 219 ? 8.197 3.638 -0.706 1.00 92.69 219 LEU A CA 1
ATOM 1845 C C . LEU A 1 219 ? 7.657 3.221 0.663 1.00 92.69 219 LEU A C 1
ATOM 1847 O O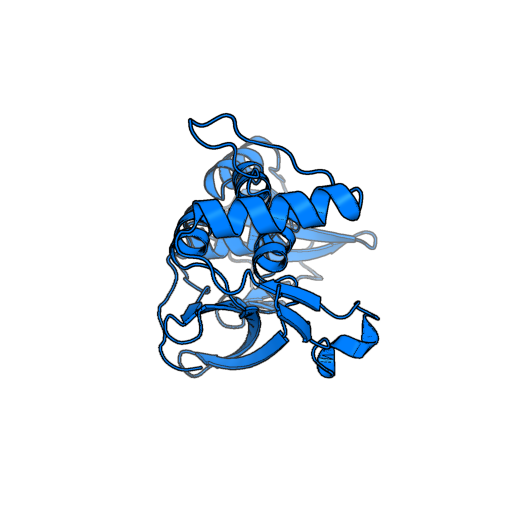 . LEU A 1 219 ? 6.976 4.003 1.324 1.00 92.69 219 LEU A O 1
ATOM 1851 N N . PHE A 1 220 ? 7.967 2.008 1.117 1.00 94.12 220 PHE A N 1
ATOM 1852 C CA . PHE A 1 220 ? 7.367 1.461 2.336 1.00 94.12 220 PHE A CA 1
ATOM 1853 C C . PHE A 1 220 ? 7.968 2.008 3.629 1.00 94.12 220 PHE A C 1
ATOM 1855 O O . PHE A 1 220 ? 7.276 2.020 4.651 1.00 94.12 220 PHE A O 1
ATOM 1862 N N . LYS A 1 221 ? 9.160 2.616 3.571 1.00 92.38 221 LYS A N 1
ATOM 1863 C CA . LYS A 1 221 ? 9.649 3.497 4.644 1.00 92.38 221 LYS A CA 1
ATOM 1864 C C . LYS A 1 221 ? 8.650 4.609 4.972 1.00 92.38 221 LYS A C 1
ATOM 1866 O O . LYS A 1 221 ? 8.446 4.888 6.147 1.00 92.38 221 LYS A O 1
ATOM 1871 N N . LYS A 1 222 ? 7.951 5.179 3.976 1.00 91.88 222 LYS A N 1
ATOM 1872 C CA . LYS A 1 222 ? 6.915 6.208 4.205 1.00 91.88 222 LYS A CA 1
ATOM 1873 C C . LYS A 1 222 ? 5.740 5.691 5.035 1.00 91.88 222 LYS A C 1
ATOM 1875 O O . LYS A 1 222 ? 5.045 6.493 5.641 1.00 91.88 222 LYS A O 1
ATOM 1880 N N . PHE A 1 223 ? 5.529 4.377 5.081 1.00 92.19 223 PHE A N 1
ATOM 1881 C CA . PHE A 1 223 ? 4.468 3.715 5.843 1.00 92.19 223 PHE A CA 1
ATOM 1882 C C . PHE A 1 223 ? 4.950 3.119 7.169 1.00 92.19 223 PHE A C 1
ATOM 1884 O O . PHE A 1 223 ? 4.197 2.380 7.806 1.00 92.19 223 PHE A O 1
ATOM 1891 N N . ASN A 1 224 ? 6.207 3.365 7.561 1.00 94.56 224 ASN A N 1
ATOM 1892 C CA . ASN A 1 224 ? 6.899 2.624 8.623 1.00 94.56 224 ASN A CA 1
ATOM 1893 C C . ASN A 1 224 ? 6.801 1.097 8.442 1.00 94.56 224 ASN A C 1
ATOM 1895 O O . ASN A 1 224 ? 6.806 0.323 9.405 1.00 94.56 224 ASN A O 1
ATOM 1899 N N . GLN A 1 225 ? 6.706 0.638 7.196 1.00 94.06 225 GLN A N 1
ATOM 1900 C CA . GLN A 1 225 ? 6.685 -0.771 6.842 1.00 94.06 225 GLN A CA 1
ATOM 1901 C C . GLN A 1 225 ? 8.090 -1.171 6.393 1.00 94.06 225 GLN A C 1
ATOM 1903 O O . GLN A 1 225 ? 8.578 -0.740 5.353 1.00 94.06 225 GLN A O 1
ATOM 1908 N N . ASN A 1 226 ? 8.740 -2.021 7.184 1.00 91.88 226 ASN A N 1
ATOM 1909 C CA . ASN A 1 226 ? 9.951 -2.705 6.755 1.00 91.88 226 ASN A CA 1
ATOM 1910 C C . ASN A 1 226 ? 9.528 -3.918 5.936 1.00 91.88 226 ASN A C 1
ATOM 1912 O O . ASN A 1 226 ? 8.856 -4.812 6.461 1.00 91.88 226 ASN A O 1
ATOM 1916 N N . ILE A 1 227 ? 9.912 -3.920 4.663 1.00 92.50 227 ILE A N 1
ATOM 1917 C CA . ILE A 1 227 ? 9.651 -5.026 3.749 1.00 92.50 227 ILE A CA 1
ATOM 1918 C C . ILE A 1 227 ? 10.247 -6.309 4.323 1.00 92.50 227 ILE A C 1
ATOM 1920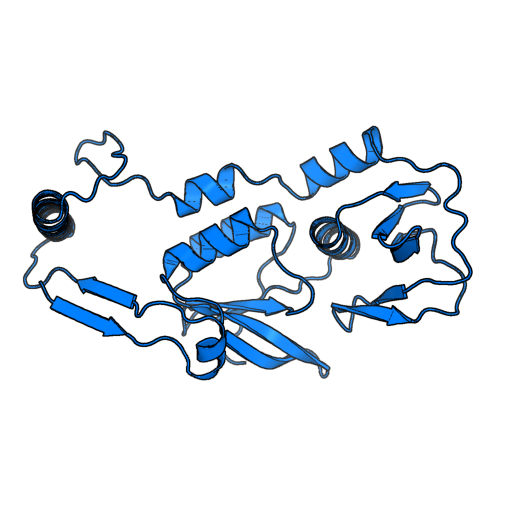 O O . ILE A 1 227 ? 11.390 -6.330 4.779 1.00 92.50 227 ILE A O 1
ATOM 1924 N N . GLN A 1 228 ? 9.451 -7.370 4.303 1.00 93.69 228 GLN A N 1
ATOM 1925 C CA . GLN A 1 228 ? 9.880 -8.710 4.668 1.00 93.69 228 GLN A CA 1
ATOM 1926 C C . GLN A 1 228 ? 10.316 -9.456 3.404 1.00 93.69 228 GLN A C 1
ATOM 1928 O O . GLN A 1 228 ? 9.534 -9.600 2.465 1.00 93.69 228 GLN A O 1
ATOM 1933 N N . PHE A 1 229 ? 11.558 -9.926 3.369 1.00 89.50 229 PHE A N 1
ATOM 1934 C CA . PHE A 1 229 ? 12.089 -10.643 2.211 1.00 89.50 229 PHE A CA 1
ATOM 1935 C C . PHE A 1 229 ? 11.740 -12.127 2.290 1.00 89.50 229 PHE A C 1
ATOM 1937 O O . PHE A 1 229 ? 11.932 -12.759 3.331 1.00 89.50 229 PHE A O 1
ATOM 1944 N N . LYS A 1 230 ? 11.225 -12.678 1.190 1.00 84.75 230 LYS A N 1
ATOM 1945 C CA . LYS A 1 230 ? 10.938 -14.107 1.038 1.00 84.75 230 LYS A CA 1
ATOM 1946 C C . LYS A 1 230 ? 11.414 -14.603 -0.319 1.00 84.75 230 LYS A C 1
ATOM 1948 O O . LYS A 1 230 ? 11.285 -13.898 -1.311 1.00 84.75 230 LYS A O 1
ATOM 1953 N N . ASN A 1 231 ? 11.926 -15.828 -0.363 1.00 80.94 231 ASN A N 1
ATOM 1954 C CA . ASN A 1 231 ? 12.332 -16.462 -1.621 1.00 80.94 231 ASN A CA 1
ATOM 1955 C C . ASN A 1 231 ? 11.183 -17.263 -2.256 1.00 80.94 231 ASN A C 1
ATOM 1957 O O . ASN A 1 231 ? 11.222 -17.568 -3.446 1.00 80.94 231 ASN A O 1
ATOM 1961 N N . ASP A 1 232 ? 10.145 -17.555 -1.475 1.00 77.06 232 ASP A N 1
ATOM 1962 C CA . ASP A 1 232 ? 8.985 -18.362 -1.824 1.00 77.06 232 ASP A CA 1
ATOM 1963 C C . ASP A 1 232 ? 7.684 -17.812 -1.200 1.00 77.06 232 ASP A C 1
ATOM 1965 O O . ASP A 1 232 ? 7.691 -17.066 -0.215 1.00 77.06 232 ASP A O 1
ATOM 1969 N N . TRP A 1 233 ? 6.557 -18.154 -1.836 1.00 74.44 233 TRP A N 1
ATOM 1970 C CA . TRP A 1 233 ? 5.202 -17.701 -1.499 1.00 74.44 233 TRP A CA 1
ATOM 1971 C C . TRP A 1 233 ? 4.272 -18.876 -1.206 1.00 74.44 233 TRP A C 1
ATOM 1973 O O . TRP A 1 233 ? 3.953 -19.600 -2.186 1.00 74.44 233 TRP A O 1
#

Radius of gyration: 21.32 Å; Cα contacts (8 Å, |Δi|>4): 378; chains: 1; bounding box: 52×38×60 Å

pLDDT: mean 89.65, std 6.67, range [62.0, 97.94]

Nearest PDB structures (foldseek):
  7qsu-assembly1_A  TM=3.957E-01  e=4.753E-01  Thermococcus litoralis
  4v61-assembly1_BV  TM=3.217E-01  e=1.318E+00  Spinacia oleracea
  3j77-assembly1_75  TM=3.089E-01  e=1.562E+00  Saccharomyces cerevisiae
  6gyz-assembly1_B  TM=3.156E-01  e=2.321E+00  Staphylococcus aureus
  5y5z-assembly1_N  TM=3.384E-01  e=6.080E+00  Thermus thermophilus HB8

Solvent-accessible surface area (backbone atoms only — not comparable to full-atom values): 13545 Å² total; per-residue (Å²): 111,44,78,46,80,45,73,65,61,77,93,49,55,92,69,72,65,76,60,38,79,47,79,43,71,56,95,54,97,42,72,67,54,30,49,56,54,51,50,56,50,28,61,77,68,72,55,86,74,61,67,42,92,50,105,64,75,40,71,58,64,60,40,60,53,37,48,66,71,45,82,34,46,65,58,49,48,53,50,34,73,74,72,24,70,43,97,73,87,89,54,88,91,54,42,23,34,54,37,83,87,80,46,36,74,39,86,55,89,69,84,81,58,39,58,70,40,44,34,44,32,76,53,97,94,37,80,46,30,37,37,26,47,77,74,40,38,26,54,42,55,74,46,62,42,50,47,44,55,28,36,79,68,68,54,67,70,41,36,34,24,79,86,74,26,30,38,35,33,38,60,68,58,48,66,60,66,57,48,47,52,22,52,29,64,63,54,70,47,80,60,48,77,49,78,33,74,55,97,89,43,80,44,52,26,31,38,37,54,59,44,54,66,72,58,53,57,60,54,31,52,39,46,66,34,62,72,40,82,39,93,74,118

Secondary structure (DSSP, 8-state):
-EEEEEPPPGGGGGG-PPPEEEEE--S-SSHHHHHHHHHHHHHHTT----EE-SSS-EE--HHHHHHHHSPPHHHHHHHHHHH-EES----TTSEEEEETTTTEEEE--SPP-SSEEEEEEEETTEEEEEEEETTEEEEE-HHHHHHHHHHHTT----EEETTTTEEEEETTSPPPHHHHHHHHHHHT-PPEEEEEEETTEEEEEEEE-S--HHHHHHHHHTTT-PPEE-S--

Foldseek 3Di:
DDWDWADADPVCVVVVDHTDIDDFDPPDPDPLRRQVVVVVVCVVVVNDFPWDDDVRIDGDLVLVVLLVPDAFLVRQVVCQVPPFWDPDPPQLPFKFWQDLQQRATDDDDDDDPLCWTWIWGQDPNDIWIWTRHPNIIGTDDQQSSSLNSCLVVVNAAWAAAPVFRKIKHFPRNDDDDSNQVSLCVQVVHFWDWDFDQDPNDTTIITIRGNGDPVNVCVSCVSSSHHYHYDNGD